Protein 7ALK (pdb70)

Nearest PDB structures (foldseek):
  7alk-assembly1_A  TM=1.004E+00  e=1.516E-48  Drosophila melanogaster
  4xl1-assembly3_B  TM=8.397E-01  e=1.785E-26  Rattus norvegicus
  4xlw-assembly3_F  TM=8.532E-01  e=1.065E-25  Rattus norvegicus
  5mwf-assembly1_A  TM=8.305E-01  e=1.980E-24  Homo sapiens
  7alt-assembly1_A  TM=8.387E-01  e=1.467E-23  Drosophila melanogaster

Radius of gyration: 28.9 Å; Cα contacts (8 Å, |Δi|>4): 548; chains: 1; bounding box: 63×92×31 Å

Organism: Drosophila melanogaster (NCBI:txid7227)

Sequence (231 aa):
SGSFELRLKYFSNDHGRDNEGRCCSGESDGATGKCLGSCKTRFRVCLKHYQATIDTTSQCTYGDVITPILGENSVNLTQNKGFTNPIQFPFSFSWPGTFSLIVEAWHDTNNSGNARTNKLLIQRLLVQQVLEVSSEWKTNKSESQYTSLEYDFRVTCDLNYYGSGCAKFCRPRDDSFGHSTCSETGEIICLTGWQGDYCHIPKCAKGCEHGHCDKPNQCVCQLGWKGALCN

GO terms:
  GO:0005112 Notch binding (F, IDA)
  GO:0045179 apical cortex (C, IDA)
  GO:0005768 endosome (C, IDA)
  GO:0005769 early endosome (C, IDA)
  GO:0005886 plasma membrane (C, IDA)
  GO:0009986 cell surface (C, IDA)
  GO:0016020 membrane (C, IDA)
  GO:0030139 endocytic vesicle (C, IDA)
  GO:0031410 cytoplasmic vesicle (C, IDA)
  GO:0043208 glycosphingolipid binding (F, IDA)
  GO:0007219 Notch signaling pathway (P, IDA)
  GO:0048018 receptor ligand activity (F, IDA)
  GO:0001708 cell fate specification (P, TAS)
  GO:0046667 compound eye retinal cell programmed cell death (P, TAS)
  GO:0090175 regulation of establishment of planar polarity (P, IGI)
  GO:0007219 Notch signaling pathway (P, IGI)
  GO:0008356 asymmetric cell division (P, TAS)
  GO:0036011 imaginal disc-derived leg segmentation (P, IMP)
  GO:0042051 compound eye photoreceptor development (P, IMP)
  GO:0045466 R7 cell differentiation (P, IMP)

B-factor: mean 35.61, std 19.44, range [11.27, 109.65]

Solvent-accessible surface area: 13869 Å² total; per-residue (Å²): 27,0,12,0,21,0,71,0,48,88,0,33,2,99,82,3,48,9,78,136,19,155,5,4,59,30,116,48,62,90,73,122,32,109,32,109,55,36,0,65,0,68,3,88,0,6,0,6,56,96,71,76,85,126,89,61,139,48,115,40,58,26,17,84,46,89,0,42,21,48,19,89,28,37,12,111,14,119,192,105,126,82,21,100,37,34,10,100,4,92,14,107,92,65,15,61,18,37,0,12,1,15,2,14,1,63,4,14,34,95,92,129,74,86,113,202,76,78,136,50,39,4,8,102,10,82,18,55,59,100,5,100,41,42,86,116,64,66,76,77,111,29,118,62,148,96,8,24,2,51,6,5,5,50,0,27,38,58,157,31,67,68,24,100,15,0,60,93,92,5,134,62,103,103,63,98,151,1,20,9,61,23,39,161,90,2,93,77,98,40,71,130,10,27,102,39,123,144,4,89,88,23,98,34,42,192,59,18,119,103,11,92,41,103,96,29,102,71,22,73,47,88,172,78,92,177,58,91,61,0,104

Secondary structure (DSSP, 8-state):
--EEEEEEEEEE-TT-B-TTSSBSS--B-SSS--BSS--EEEEEEEEE---SS--SSS--SSEEEE----EESSEE----TT--SSEEEE-SS---SEEEEEEEEEEE---TT-SS--EEEEEEEEEEEE----SSPEEEEEE-SS-EEEEEEEEEPPTTEETTTT-EE---EEETTEEEEE-SSS-EEEPTTEESSS--EE---S--SS-B-SSSS--B--TT--TTTT-

Structure (mmCIF, N/CA/C/O backbone):
data_7ALK
#
_entry.id   7ALK
#
_cell.length_a   30.990
_cell.length_b   86.736
_cell.length_c   47.558
_cell.angle_alpha   90.000
_cell.angle_beta   94.271
_cell.angle_gamma   90.000
#
_symmetry.space_group_name_H-M   'P 1 21 1'
#
loop_
_entity.id
_entity.type
_entity.pdbx_description
1 polymer 'Neurogenic locus protein delta'
2 branched alpha-D-mannopyranose-(1-3)-[alpha-D-mannopyranose-(1-6)]beta-D-mannopyranose-(1-4)-2-acetamido-2-deoxy-beta-D-glucopyranose-(1-4)-[alpha-L-fucopyranose-(1-6)]2-acetamido-2-deoxy-beta-D-glucopyranose
3 non-polymer 2-acetamido-2-deoxy-beta-D-glucopyranose
4 water water
#
loop_
_atom_site.group_PDB
_atom_site.id
_atom_site.type_symbol
_atom_site.label_atom_id
_atom_site.label_alt_id
_atom_site.label_comp_id
_atom_site.label_asym_id
_atom_site.label_entity_id
_atom_site.label_seq_id
_atom_site.pdbx_PDB_ins_code
_atom_site.Cartn_x
_atom_site.Cartn_y
_atom_site.Cartn_z
_atom_site.occupancy
_atom_site.B_iso_or_equiv
_atom_site.auth_seq_id
_atom_site.auth_comp_id
_atom_site.auth_asym_id
_atom_site.auth_atom_id
_atom_site.pdbx_PDB_model_num
ATOM 1 N N . SER A 1 1 ? 72.35229 3.19894 21.04689 1.000 21.63339 23 SER A N 1
ATOM 2 C CA . SER A 1 1 ? 71.25475 2.52284 20.36558 1.000 18.69035 23 SER A CA 1
ATOM 3 C C . SER A 1 1 ? 70.37593 3.50298 19.59610 1.000 18.48700 23 SER A C 1
ATOM 4 O O . SER A 1 1 ? 69.30901 3.88876 20.06537 1.000 19.04150 23 SER A O 1
ATOM 7 N N . GLY A 1 2 ? 70.83085 3.90908 18.41473 1.000 19.72849 24 GLY A N 1
ATOM 8 C CA . GLY A 1 2 ? 70.02109 4.73698 17.54234 1.000 20.44182 24 GLY A CA 1
ATOM 9 C C . GLY A 1 2 ? 69.82617 6.17057 17.99535 1.000 21.05035 24 GLY A C 1
ATOM 10 O O . GLY A 1 2 ? 70.10685 6.51783 19.14692 1.000 22.36618 24 GLY A O 1
ATOM 11 N N . SER A 1 3 ? 69.33961 7.01374 17.08544 1.000 20.00963 25 SER A N 1
ATOM 12 C CA . SER A 1 3 ? 69.07222 8.41703 17.37347 1.000 17.34531 25 SER A CA 1
ATOM 13 C C . SER A 1 3 ? 68.19000 8.98687 16.27190 1.000 18.20221 25 SER A C 1
ATOM 14 O O . SER A 1 3 ? 68.30734 8.60468 15.10468 1.000 21.62779 25 SER A O 1
ATOM 17 N N . PHE A 1 4 ? 67.30329 9.89983 16.66023 1.000 15.78810 26 PHE A N 1
ATOM 18 C CA . PHE A 1 4 ? 66.42121 10.59410 15.72980 1.000 15.01996 26 PHE A CA 1
ATOM 19 C C . PHE A 1 4 ? 67.04116 11.94733 15.40681 1.000 17.39844 26 PHE A C 1
ATOM 20 O O . PHE A 1 4 ? 67.20664 12.78483 16.30000 1.000 15.89975 26 PHE A O 1
ATOM 28 N N . GLU A 1 5 ? 67.38132 12.15814 14.13822 1.000 18.71435 27 GLU A N 1
ATOM 29 C CA . GLU A 1 5 ? 68.01496 13.38876 13.68363 1.000 18.07509 27 GLU A CA 1
ATOM 30 C C . GLU A 1 5 ? 67.02020 14.21892 12.88553 1.000 22.75718 27 GLU A C 1
ATOM 31 O O . GLU A 1 5 ? 66.41281 13.72046 11.93199 1.000 28.00605 27 GLU A O 1
ATOM 37 N N . LEU A 1 6 ? 66.86047 15.48156 13.27502 1.000 19.61193 28 LEU A N 1
ATOM 38 C CA . LEU A 1 6 ? 66.05890 16.44593 12.53258 1.000 21.20803 28 LEU A CA 1
ATOM 39 C C . LEU A 1 6 ? 66.97540 17.57166 12.07754 1.000 26.18221 28 LEU A C 1
ATOM 40 O O . LEU A 1 6 ? 67.52357 18.30408 12.90896 1.000 28.83864 28 LEU A O 1
ATOM 45 N N . ARG A 1 7 ? 67.14406 17.70629 10.76399 1.000 24.14244 29 ARG A N 1
ATOM 46 C CA . ARG A 1 7 ? 68.04485 18.69532 10.18028 1.000 25.97408 29 ARG A CA 1
ATOM 47 C C . ARG A 1 7 ? 67.21683 19.78914 9.51805 1.000 24.80293 29 ARG A C 1
ATOM 48 O O . ARG A 1 7 ? 66.59949 19.56199 8.47242 1.000 28.61537 29 ARG A O 1
ATOM 56 N N . LEU A 1 8 ? 67.20688 20.97075 10.12619 1.000 22.39701 30 LEU A N 1
ATOM 57 C CA . LEU A 1 8 ? 66.54840 22.11689 9.51965 1.000 22.23781 30 LEU A CA 1
ATOM 58 C C . LEU A 1 8 ? 67.39056 22.65046 8.36866 1.000 25.02156 30 LEU A C 1
ATOM 59 O O . LEU A 1 8 ? 68.61835 22.73166 8.46288 1.000 31.11602 30 LEU A O 1
ATOM 64 N N . LYS A 1 9 ? 66.72652 23.01425 7.27237 1.000 26.35014 31 LYS A N 1
ATOM 65 C CA . LYS A 1 9 ? 67.41583 23.50018 6.08400 1.000 27.99086 31 LYS A CA 1
ATOM 66 C C . LYS A 1 9 ? 67.13516 24.97264 5.81187 1.000 27.87849 31 LYS A C 1
ATOM 67 O O . LYS A 1 9 ? 68.05906 25.79037 5.84383 1.000 30.84920 31 LYS A O 1
ATOM 73 N N . TYR A 1 10 ? 65.88300 25.34128 5.54709 1.000 29.30642 32 TYR A N 1
ATOM 74 C CA . TYR A 1 10 ? 65.55877 26.71467 5.18404 1.000 28.47430 32 TYR A CA 1
ATOM 75 C C . TYR A 1 10 ? 64.24206 27.13161 5.81707 1.000 26.12726 32 TYR A C 1
ATOM 76 O O . TYR A 1 10 ? 63.24359 26.41370 5.71340 1.000 35.29817 32 TYR A O 1
ATOM 85 N N . PHE A 1 11 ? 64.24856 28.28805 6.47159 1.000 23.48013 33 PHE A N 1
ATOM 86 C CA . PHE A 1 11 ? 63.03693 28.94580 6.93915 1.000 28.93867 33 PHE A CA 1
ATOM 87 C C . PHE A 1 11 ? 62.84559 30.22002 6.13069 1.000 29.81502 33 PHE A C 1
ATOM 88 O O . PHE A 1 11 ? 63.76815 31.03407 6.02720 1.000 29.50529 33 PHE A O 1
ATOM 96 N N . SER A 1 12 ? 61.65927 30.38565 5.55304 1.000 29.12282 34 SER A N 1
ATOM 97 C CA . SER A 1 12 ? 61.38098 31.47315 4.62266 1.000 31.51545 34 SER A CA 1
ATOM 98 C C . SER A 1 12 ? 60.37509 32.43321 5.24342 1.000 31.91956 34 SER A C 1
ATOM 99 O O . SER A 1 12 ? 59.27757 32.02056 5.63227 1.000 32.57052 34 SER A O 1
ATOM 102 N N . ASN A 1 13 ? 60.75019 33.71028 5.32636 1.000 32.30683 35 ASN A N 1
ATOM 103 C CA . ASN A 1 13 ? 59.86154 34.75125 5.82966 1.000 31.68851 35 ASN A CA 1
ATOM 104 C C . ASN A 1 13 ? 60.40194 36.12470 5.45118 1.000 31.67370 35 ASN A C 1
ATOM 105 O O . ASN A 1 13 ? 60.86321 36.87836 6.31378 1.000 28.83404 35 ASN A O 1
ATOM 110 N N . ASP A 1 14 ? 60.34797 36.45607 4.15832 1.000 32.91763 36 ASP A N 1
ATOM 111 C CA . ASP A 1 14 ? 60.92415 37.70576 3.67487 1.000 32.69404 36 ASP A CA 1
ATOM 112 C C . ASP A 1 14 ? 60.17180 38.93106 4.17553 1.000 35.60621 36 ASP A C 1
ATOM 113 O O . ASP A 1 14 ? 60.73628 40.03063 4.17855 1.000 32.32960 36 ASP A O 1
ATOM 118 N N . HIS A 1 15 ? 58.92004 38.76953 4.59863 1.000 34.24027 37 HIS A N 1
ATOM 119 C CA . HIS A 1 15 ? 58.10488 39.89090 5.04114 1.000 33.16998 37 HIS A CA 1
ATOM 120 C C . HIS A 1 15 ? 58.28457 40.21500 6.51817 1.000 32.24927 37 HIS A C 1
ATOM 121 O O . HIS A 1 15 ? 57.85463 41.28784 6.95586 1.000 38.56466 37 HIS A O 1
ATOM 128 N N . GLY A 1 16 ? 58.90631 39.32503 7.28964 1.000 33.35378 38 GLY A N 1
ATOM 129 C CA . GLY A 1 16 ? 59.07779 39.53764 8.71403 1.000 32.24719 38 GLY A CA 1
ATOM 130 C C . GLY A 1 16 ? 57.75913 39.64005 9.45005 1.000 29.05832 38 GLY A C 1
ATOM 131 O O . GLY A 1 16 ? 57.55671 40.56217 10.24495 1.000 29.21176 38 GLY A O 1
ATOM 132 N N . ARG A 1 17 ? 56.85556 38.69819 9.19918 1.000 38.41868 39 ARG A N 1
ATOM 133 C CA . ARG A 1 17 ? 55.49768 38.75792 9.71734 1.000 38.71176 39 ARG A CA 1
ATOM 134 C C . ARG A 1 17 ? 55.26193 37.65516 10.74767 1.000 35.37859 39 ARG A C 1
ATOM 135 O O . ARG A 1 17 ? 56.15715 36.87662 11.08746 1.000 26.54287 39 ARG A O 1
ATOM 143 N N . ASP A 1 18 ? 54.02746 37.59674 11.23900 1.000 43.93541 40 ASP A N 1
ATOM 144 C CA . ASP A 1 18 ? 53.65063 36.81034 12.40388 1.000 42.03843 40 ASP A CA 1
ATOM 145 C C . ASP A 1 18 ? 52.63255 35.74649 12.00796 1.000 40.05753 40 ASP A C 1
ATOM 146 O O . ASP A 1 18 ? 52.06776 35.76662 10.91135 1.000 45.74812 40 ASP A O 1
ATOM 151 N N . ASN A 1 19 ? 52.40995 34.80233 12.92775 1.000 35.02835 41 ASN A N 1
ATOM 152 C CA . ASN A 1 19 ? 51.37160 33.79462 12.73500 1.000 41.46479 41 ASN A CA 1
ATOM 153 C C . ASN A 1 19 ? 49.99661 34.43088 12.58695 1.000 46.18455 41 ASN A C 1
ATOM 154 O O . ASN A 1 19 ? 49.14071 33.90366 11.86695 1.000 49.76567 41 ASN A O 1
ATOM 159 N N . GLU A 1 20 ? 49.76776 35.55748 13.25597 1.000 49.38337 42 GLU A N 1
ATOM 160 C CA . GLU A 1 20 ? 48.50026 36.26959 13.19047 1.000 46.96303 42 GLU A CA 1
ATOM 161 C C . GLU A 1 20 ? 48.46152 37.31506 12.08299 1.000 45.99924 42 GLU A C 1
ATOM 162 O O . GLU A 1 20 ? 47.44254 37.99571 11.93055 1.000 55.66860 42 GLU A O 1
ATOM 168 N N . GLY A 1 21 ? 49.54040 37.46281 11.30958 1.000 44.60897 43 GLY A N 1
ATOM 169 C CA . GLY A 1 21 ? 49.59404 38.37093 10.18333 1.000 45.62860 43 GLY A CA 1
ATOM 170 C C . GLY A 1 21 ? 50.41887 39.61855 10.43293 1.000 43.87156 43 GLY A C 1
ATOM 171 O O . GLY A 1 21 ? 50.99721 40.16590 9.48588 1.000 46.14582 43 GLY A O 1
ATOM 172 N N . ARG A 1 22 ? 50.48542 40.07771 11.68095 1.000 46.38820 44 ARG A N 1
ATOM 173 C CA . ARG A 1 22 ? 51.22787 41.28500 12.01135 1.000 43.73395 44 ARG A CA 1
ATOM 174 C C . ARG A 1 22 ? 52.72726 41.03055 11.82589 1.000 42.10490 44 ARG A C 1
ATOM 175 O O . ARG A 1 22 ? 53.15593 39.95590 11.40156 1.000 46.18955 44 ARG A O 1
ATOM 183 N N . CYS A 1 23 ? 53.53933 42.03592 12.12919 1.000 41.59622 45 CYS A N 1
ATOM 184 C CA . CYS A 1 23 ? 54.98223 41.93248 11.98830 1.000 39.37400 45 CYS A CA 1
ATOM 185 C C . CYS A 1 23 ? 55.64337 41.73527 13.34581 1.000 39.63217 45 CYS A C 1
ATOM 186 O O . CYS A 1 23 ? 55.13966 42.18755 14.37717 1.000 40.88225 45 CYS A O 1
ATOM 189 N N . CYS A 1 24 ? 56.78856 41.04958 13.32869 1.000 37.28716 46 CYS A N 1
ATOM 190 C CA . CYS A 1 24 ? 57.48942 40.73417 14.56882 1.000 32.93685 46 CYS A CA 1
ATOM 191 C C . CYS A 1 24 ? 58.00028 41.99427 15.25614 1.000 34.74816 46 CYS A C 1
ATOM 192 O O . CYS A 1 24 ? 57.95096 42.10054 16.48750 1.000 33.67786 46 CYS A O 1
ATOM 195 N N . SER A 1 25 ? 58.49546 42.95885 14.47989 1.000 31.30938 47 SER A N 1
ATOM 196 C CA . SER A 1 25 ? 58.99450 44.19557 15.06741 1.000 38.05915 47 SER A CA 1
ATOM 197 C C . SER A 1 25 ? 57.86119 45.12319 15.48437 1.000 39.92466 47 SER A C 1
ATOM 198 O O . SER A 1 25 ? 58.04424 45.95391 16.38125 1.000 39.36962 47 SER A O 1
ATOM 201 N N . GLY A 1 26 ? 56.69816 45.00221 14.85092 1.000 42.31522 48 GLY A N 1
ATOM 202 C CA . GLY A 1 26 ? 55.51940 45.73320 15.26428 1.000 47.09788 48 GLY A CA 1
ATOM 203 C C . GLY A 1 26 ? 55.37110 47.12850 14.70204 1.000 52.31432 48 GLY A C 1
ATOM 204 O O . GLY A 1 26 ? 54.52687 47.88590 15.19582 1.000 47.05535 48 GLY A O 1
ATOM 205 N N . GLU A 1 27 ? 56.15234 47.49766 13.68847 1.000 48.85231 49 GLU A N 1
ATOM 206 C CA . GLU A 1 27 ? 56.05665 48.82507 13.09112 1.000 44.84782 49 GLU A CA 1
ATOM 207 C C . GLU A 1 27 ? 56.29460 48.72107 11.59400 1.000 46.84852 49 GLU A C 1
ATOM 208 O O . GLU A 1 27 ? 57.35537 48.25963 11.16225 1.000 51.48190 49 GLU A O 1
ATOM 214 N N . SER A 1 28 ? 55.30937 49.15269 10.80910 1.000 47.22642 50 SER A N 1
ATOM 215 C CA . SER A 1 28 ? 55.40889 49.24306 9.36467 1.000 52.88919 50 SER A CA 1
ATOM 216 C C . SER A 1 28 ? 55.46326 50.71850 8.95944 1.000 59.95166 50 SER A C 1
ATOM 217 O O . SER A 1 28 ? 55.80023 51.58843 9.77626 1.000 59.44901 50 SER A O 1
ATOM 219 N N . ASP A 1 29 ? 55.13484 51.00004 7.70193 1.000 62.22634 51 ASP A N 1
ATOM 220 C CA . ASP A 1 29 ? 55.04672 52.36519 7.20972 1.000 65.62985 51 ASP A CA 1
ATOM 221 C C . ASP A 1 29 ? 53.67324 52.58448 6.58962 1.000 68.97614 51 ASP A C 1
ATOM 222 O O . ASP A 1 29 ? 53.00869 51.64082 6.15260 1.000 62.16255 51 ASP A O 1
ATOM 227 N N . GLY A 1 30 ? 53.25159 53.84866 6.57047 1.000 65.01554 52 GLY A N 1
ATOM 228 C CA . GLY A 1 30 ? 51.92825 54.22011 6.10414 1.000 66.73338 52 GLY A CA 1
ATOM 229 C C . GLY A 1 30 ? 51.60380 53.73806 4.70584 1.000 74.67041 52 GLY A C 1
ATOM 230 O O . GLY A 1 30 ? 50.62181 53.01745 4.50252 1.000 76.88754 52 GLY A O 1
ATOM 231 N N . ALA A 1 31 ? 52.41992 54.12990 3.73188 1.000 70.52320 53 ALA A N 1
ATOM 232 C CA . ALA A 1 31 ? 52.24229 53.65188 2.37149 1.000 69.23939 53 ALA A CA 1
ATOM 233 C C . ALA A 1 31 ? 52.71778 52.20407 2.26374 1.000 74.02694 53 ALA A C 1
ATOM 234 O O . ALA A 1 31 ? 53.16614 51.59124 3.23768 1.000 73.26670 53 ALA A O 1
ATOM 236 N N . THR A 1 32 ? 52.61514 51.65463 1.05156 1.000 75.28453 54 THR A N 1
ATOM 237 C CA . THR A 1 32 ? 53.08125 50.30513 0.74622 1.000 66.52008 54 THR A CA 1
ATOM 238 C C . THR A 1 32 ? 52.46766 49.27244 1.68460 1.000 62.64654 54 THR A C 1
ATOM 239 O O . THR A 1 32 ? 51.29173 48.91859 1.54968 1.000 62.60647 54 THR A O 1
ATOM 243 N N . GLY A 1 33 ? 53.25870 48.78987 2.63917 1.000 59.54705 55 GLY A N 1
ATOM 244 C CA . GLY A 1 33 ? 52.80035 47.78725 3.57882 1.000 57.63648 55 GLY A CA 1
ATOM 245 C C . GLY A 1 33 ? 53.94036 47.00993 4.20289 1.000 57.99359 55 GLY A C 1
ATOM 246 O O . GLY A 1 33 ? 53.74684 46.29890 5.19393 1.000 54.11178 55 GLY A O 1
ATOM 247 N N . LYS A 1 34 ? 55.13507 47.13931 3.62821 1.000 55.16166 56 LYS A N 1
ATOM 248 C CA . LYS A 1 34 ? 56.30392 46.44901 4.15177 1.000 48.99477 56 LYS A CA 1
ATOM 249 C C . LYS A 1 34 ? 56.63010 46.94672 5.55760 1.000 46.93513 56 LYS A C 1
ATOM 250 O O . LYS A 1 34 ? 56.22471 48.03574 5.97253 1.000 50.51263 56 LYS A O 1
ATOM 256 N N . CYS A 1 35 ? 57.37636 46.13255 6.29419 1.000 42.32922 57 CYS A N 1
ATOM 257 C CA . CYS A 1 35 ? 57.64179 46.38173 7.70247 1.000 43.12589 57 CYS A CA 1
ATOM 258 C C . CYS A 1 35 ? 59.10286 46.76209 7.91824 1.000 45.90870 57 CYS A C 1
ATOM 259 O O . CYS A 1 35 ? 59.90935 46.81081 6.98504 1.000 46.35043 57 CYS A O 1
ATOM 262 N N . LEU A 1 36 ? 59.43577 47.03410 9.17915 1.000 46.04925 58 LEU A N 1
ATOM 263 C CA . LEU A 1 36 ? 60.74895 47.54392 9.55564 1.000 51.34239 58 LEU A CA 1
ATOM 264 C C . LEU A 1 36 ? 61.18429 46.87398 10.84819 1.000 51.69365 58 LEU A C 1
ATOM 265 O O . LEU A 1 36 ? 60.51850 47.02682 11.87601 1.000 51.81303 58 LEU A O 1
ATOM 270 N N . GLY A 1 37 ? 62.29623 46.14257 10.80252 1.000 49.67553 59 GLY A N 1
ATOM 271 C CA . GLY A 1 37 ? 62.85190 45.56176 12.01040 1.000 51.73458 59 GLY A CA 1
ATOM 272 C C . GLY A 1 37 ? 63.24231 44.10158 11.90265 1.000 47.41323 59 GLY A C 1
ATOM 273 O O . GLY A 1 37 ? 64.01736 43.60384 12.72610 1.000 50.21984 59 GLY A O 1
ATOM 274 N N . SER A 1 38 ? 62.69961 43.40531 10.90074 1.000 34.44119 60 SER A N 1
ATOM 275 C CA . SER A 1 38 ? 62.97696 41.99239 10.64907 1.000 32.38445 60 SER A CA 1
ATOM 276 C C . SER A 1 38 ? 62.53108 41.10187 11.80593 1.000 39.39649 60 SER A C 1
ATOM 277 O O . SER A 1 38 ? 62.07608 41.59186 12.84488 1.000 37.35839 60 SER A O 1
ATOM 280 N N . CYS A 1 39 ? 62.66011 39.78747 11.63241 1.000 36.71066 61 CYS A N 1
ATOM 281 C CA . CYS A 1 39 ? 62.14533 38.80137 12.57876 1.000 29.62175 61 CYS A CA 1
ATOM 282 C C . CYS A 1 39 ? 63.29755 37.93810 13.07692 1.000 29.20691 61 CYS A C 1
ATOM 283 O O . CYS A 1 39 ? 63.78368 37.06555 12.34948 1.000 33.30660 61 CYS A O 1
ATOM 286 N N . LYS A 1 40 ? 63.72341 38.17144 14.31728 1.000 26.01058 62 LYS A N 1
ATOM 287 C CA . LYS A 1 40 ? 64.82224 37.41762 14.91476 1.000 24.21335 62 LYS A CA 1
ATOM 288 C C . LYS A 1 40 ? 64.30702 36.03909 15.31325 1.000 22.38517 62 LYS A C 1
ATOM 289 O O . LYS A 1 40 ? 63.59899 35.89788 16.31540 1.000 21.16646 62 LYS A O 1
ATOM 295 N N . THR A 1 41 ? 64.67282 35.01982 14.53918 1.000 18.47191 63 THR A N 1
ATOM 296 C CA . THR A 1 41 ? 64.00981 33.72153 14.57995 1.000 20.48581 63 THR A CA 1
ATOM 297 C C . THR A 1 41 ? 64.80551 32.71773 15.40801 1.000 19.86343 63 THR A C 1
ATOM 298 O O . THR A 1 41 ? 65.98526 32.47330 15.13313 1.000 17.96744 63 THR A O 1
ATOM 302 N N . ARG A 1 42 ? 64.15117 32.13414 16.40946 1.000 19.96237 64 ARG A N 1
ATOM 303 C CA . ARG A 1 42 ? 64.61979 30.94567 17.10701 1.000 17.69776 64 ARG A CA 1
ATOM 304 C C . ARG A 1 42 ? 63.73566 29.76641 16.71688 1.000 20.65742 64 ARG A C 1
ATOM 305 O O . ARG A 1 42 ? 62.79034 29.89874 15.93385 1.000 19.77118 64 ARG A O 1
ATOM 313 N N . PHE A 1 43 ? 64.04257 28.60078 17.28001 1.000 15.26116 65 PHE A N 1
ATOM 314 C CA . PHE A 1 43 ? 63.23720 27.41202 17.05131 1.000 13.52547 65 PHE A CA 1
ATOM 315 C C . PHE A 1 43 ? 63.11460 26.61696 18.34083 1.000 15.75630 65 PHE A C 1
ATOM 316 O O . PHE A 1 43 ? 63.99427 26.65840 19.20453 1.000 15.56238 65 PHE A O 1
ATOM 324 N N . ARG A 1 44 ? 62.00192 25.89797 18.46151 1.000 18.10150 66 ARG A N 1
ATOM 325 C CA . ARG A 1 44 ? 61.80452 24.91344 19.51499 1.000 16.86419 66 ARG A CA 1
ATOM 326 C C . ARG A 1 44 ? 61.37837 23.60858 18.86419 1.000 16.12449 66 ARG A C 1
ATOM 327 O O . ARG A 1 44 ? 60.45965 23.59497 18.03884 1.000 16.30767 66 ARG A O 1
ATOM 335 N N . VAL A 1 45 ? 62.05283 22.52098 19.22292 1.000 18.61658 67 VAL A N 1
ATOM 336 C CA . VAL A 1 45 ? 61.78835 21.20308 18.65869 1.000 16.79313 67 VAL A CA 1
ATOM 337 C C . VAL A 1 45 ? 61.45714 20.25698 19.80217 1.000 16.37255 67 VAL A C 1
ATOM 338 O O . VAL A 1 45 ? 62.27349 20.06436 20.71244 1.000 17.01902 67 VAL A O 1
ATOM 342 N N . CYS A 1 46 ? 60.26499 19.66751 19.75449 1.000 20.58577 68 CYS A N 1
ATOM 343 C CA . CYS A 1 46 ? 59.81703 18.70552 20.75311 1.000 20.07779 68 CYS A CA 1
ATOM 344 C C . CYS A 1 46 ? 59.51073 17.38713 20.05983 1.000 17.92459 68 CYS A C 1
ATOM 345 O O . CYS A 1 46 ? 58.66189 17.33549 19.16355 1.000 18.36276 68 CYS A O 1
ATOM 348 N N . LEU A 1 47 ? 60.20341 16.33024 20.47027 1.000 17.06365 69 LEU A N 1
ATOM 349 C CA . LEU A 1 47 ? 59.97983 14.98666 19.95648 1.000 18.22489 69 LEU A CA 1
ATOM 350 C C . LEU A 1 47 ? 59.40467 14.12436 21.06984 1.000 20.60354 69 LEU A C 1
ATOM 351 O O . LEU A 1 47 ? 59.95620 14.08153 22.17458 1.000 17.82974 69 LEU A O 1
ATOM 356 N N . LYS A 1 48 ? 58.29821 13.44415 20.77837 1.000 24.82548 70 LYS A N 1
ATOM 357 C CA . LYS A 1 48 ? 57.58469 12.65585 21.77069 1.000 21.50230 70 LYS A CA 1
ATOM 358 C C . LYS A 1 48 ? 57.12992 11.35090 21.13228 1.000 22.70079 70 LYS A C 1
ATOM 359 O O . LYS A 1 48 ? 57.31485 11.12120 19.93349 1.000 22.05866 70 LYS A O 1
ATOM 365 N N . HIS A 1 49 ? 56.53094 10.48855 21.94694 1.000 23.75230 71 HIS A N 1
ATOM 366 C CA . HIS A 1 49 ? 56.01332 9.22176 21.45921 1.000 24.46779 71 HIS A CA 1
ATOM 367 C C . HIS A 1 49 ? 54.66702 9.41763 20.76844 1.000 24.04783 71 HIS A C 1
ATOM 368 O O . HIS A 1 49 ? 53.94085 10.38305 21.01963 1.000 23.47187 71 HIS A O 1
ATOM 375 N N . TYR A 1 50 ? 54.34763 8.48394 19.87608 1.000 24.26007 72 TYR A N 1
ATOM 376 C CA . TYR A 1 50 ? 53.04561 8.44901 19.21788 1.000 32.28207 72 TYR A CA 1
ATOM 377 C C . TYR A 1 50 ? 51.99752 8.00296 20.23042 1.000 35.45192 72 TYR A C 1
ATOM 378 O O . TYR A 1 50 ? 52.00338 6.84934 20.67078 1.000 37.19814 72 TYR A O 1
ATOM 387 N N . GLN A 1 51 ? 51.09875 8.91236 20.61008 1.000 34.34956 73 GLN A N 1
ATOM 388 C CA . GLN A 1 51 ? 50.11085 8.63390 21.64673 1.000 38.40015 73 GLN A CA 1
ATOM 389 C C . GLN A 1 51 ? 48.67755 8.66936 21.12636 1.000 46.12274 73 GLN A C 1
ATOM 390 O O . GLN A 1 51 ? 47.73611 8.59560 21.92665 1.000 47.08130 73 GLN A O 1
ATOM 396 N N . ALA A 1 52 ? 48.49111 8.79317 19.81168 1.000 41.88467 74 ALA A N 1
ATOM 397 C CA . ALA A 1 52 ? 47.22379 8.52795 19.12973 1.000 48.49186 74 ALA A CA 1
ATOM 398 C C . ALA A 1 52 ? 46.09832 9.47455 19.54037 1.000 49.54280 74 ALA A C 1
ATOM 399 O O . ALA A 1 52 ? 44.91979 9.14360 19.37208 1.000 46.72853 74 ALA A O 1
ATOM 401 N N . THR A 1 53 ? 46.41999 10.65654 20.07112 1.000 52.36877 75 THR A N 1
ATOM 402 C CA . THR A 1 53 ? 45.39893 11.64897 20.38912 1.000 53.66204 75 THR A CA 1
ATOM 403 C C . THR A 1 53 ? 45.75756 13.04514 19.89107 1.000 53.56397 75 THR A C 1
ATOM 404 O O . THR A 1 53 ? 45.04657 14.00187 20.21923 1.000 55.84791 75 THR A O 1
ATOM 408 N N . ILE A 1 54 ? 46.84402 13.18061 19.12386 1.000 54.84349 76 ILE A N 1
ATOM 409 C CA . ILE A 1 54 ? 47.26685 14.40272 18.43394 1.000 58.65011 76 ILE A CA 1
ATOM 410 C C . ILE A 1 54 ? 47.19440 15.63086 19.34440 1.000 6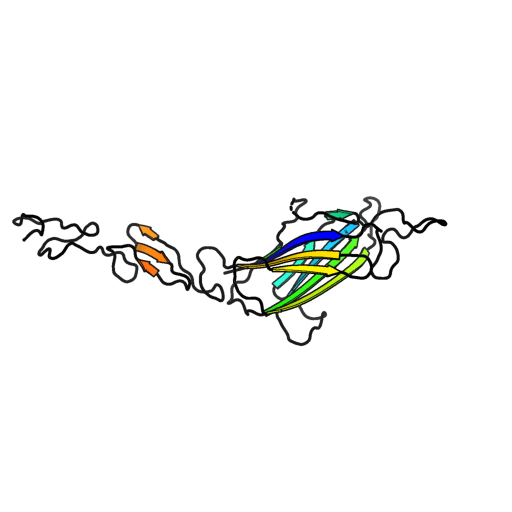0.55802 76 ILE A C 1
ATOM 411 O O . ILE A 1 54 ? 47.00127 16.76092 18.88056 1.000 57.80964 76 ILE A O 1
ATOM 416 N N . ASP A 1 55 ? 47.40327 15.42765 20.64234 1.000 60.65605 77 ASP A N 1
ATOM 417 C CA . ASP A 1 55 ? 47.35875 16.51745 21.60682 1.000 61.92525 77 ASP A CA 1
ATOM 418 C C . ASP A 1 55 ? 48.74990 17.09952 21.83396 1.000 59.69739 77 ASP A C 1
ATOM 419 O O . ASP A 1 55 ? 49.76543 16.41334 21.68973 1.000 67.12886 77 ASP A O 1
ATOM 424 N N . THR A 1 56 ? 48.78352 18.38190 22.19779 1.000 57.16041 78 THR A N 1
ATOM 425 C CA . THR A 1 56 ? 50.02599 19.13131 22.33149 1.000 63.51943 78 THR A CA 1
ATOM 426 C C . THR A 1 56 ? 50.37967 19.45225 23.77932 1.000 64.68824 78 THR A C 1
ATOM 427 O O . THR A 1 56 ? 51.40695 20.09354 24.02601 1.000 58.73051 78 THR A O 1
ATOM 431 N N . THR A 1 57 ? 49.56641 19.02413 24.74307 1.000 65.84263 79 THR A N 1
ATOM 432 C CA . THR A 1 57 ? 49.85049 19.27302 26.14986 1.000 65.87434 79 THR A CA 1
ATOM 433 C C . THR A 1 57 ? 50.63430 18.14107 26.80419 1.000 61.35432 79 THR A C 1
ATOM 434 O O . THR A 1 57 ? 51.08658 18.29751 27.94374 1.000 59.07105 79 THR A O 1
ATOM 438 N N . SER A 1 58 ? 50.81911 17.01904 26.11187 1.000 61.31516 80 SER A N 1
ATOM 439 C CA . SER A 1 58 ? 51.53917 15.88865 26.67673 1.000 53.47136 80 SER A CA 1
ATOM 440 C C . SER A 1 58 ? 53.03850 16.18527 26.72751 1.000 47.05015 80 SER A C 1
ATOM 441 O O . SER A 1 58 ? 53.51227 17.24240 26.30119 1.000 41.95303 80 SER A O 1
ATOM 444 N N . GLN A 1 59 ? 53.79478 15.22658 27.25326 1.000 50.62832 81 GLN A N 1
ATOM 445 C CA . GLN A 1 59 ? 55.21678 15.40629 27.50398 1.000 44.39961 81 GLN A CA 1
ATOM 446 C C . GLN A 1 59 ? 56.04677 15.03934 26.27914 1.000 37.27599 81 GLN A C 1
AT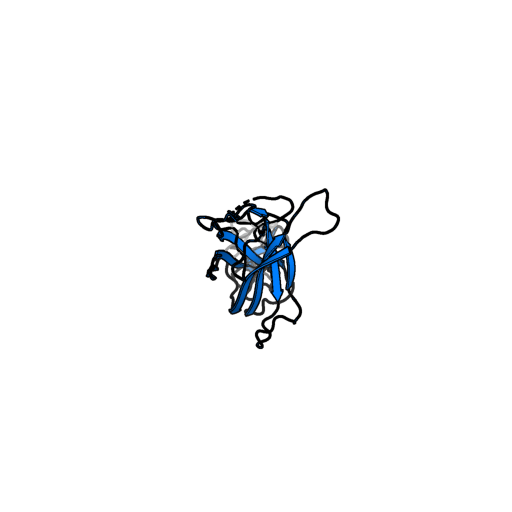OM 447 O O . GLN A 1 59 ? 55.68798 14.15291 25.49907 1.000 32.11400 81 GLN A O 1
ATOM 453 N N . CYS A 1 60 ? 57.16813 15.74035 26.11894 1.000 31.24324 82 CYS A N 1
ATOM 454 C CA . CYS A 1 60 ? 58.14799 15.43615 25.07756 1.000 26.42358 82 CYS A CA 1
ATOM 455 C C . CYS A 1 60 ? 59.05166 14.32649 25.60021 1.000 23.77627 82 CYS A C 1
ATOM 456 O O . CYS A 1 60 ? 60.04603 14.57096 26.28580 1.000 20.36692 82 CYS A O 1
ATOM 459 N N . THR A 1 61 ? 58.69916 13.08294 25.26661 1.000 25.51424 83 THR A N 1
ATOM 460 C CA . THR A 1 61 ? 59.40257 11.93647 25.83329 1.000 26.61423 83 THR A CA 1
ATOM 461 C C . THR A 1 61 ? 60.83045 11.82148 25.31176 1.000 24.67407 83 THR A C 1
ATOM 462 O O . THR A 1 61 ? 61.69913 11.28716 26.01028 1.000 23.78976 83 THR A O 1
ATOM 466 N N . TYR A 1 62 ? 61.09726 12.30702 24.09971 1.000 22.67879 84 TYR A N 1
ATOM 467 C CA . TYR A 1 62 ? 62.44565 12.22440 23.55032 1.000 23.22312 84 TYR A CA 1
ATOM 468 C C . TYR A 1 62 ? 63.28524 13.45823 23.86159 1.000 24.03363 84 TYR A C 1
ATOM 469 O O . TYR A 1 62 ? 64.46324 13.32683 24.21160 1.000 24.36601 84 TYR A O 1
ATOM 478 N N . GLY A 1 63 ? 62.71819 14.65116 23.73737 1.000 21.25547 85 GLY A N 1
ATOM 479 C CA . GLY A 1 63 ? 63.48224 15.85473 24.00053 1.000 18.46419 85 GLY A CA 1
ATOM 480 C C . GLY A 1 63 ? 62.64894 17.09802 23.77309 1.000 20.68299 85 GLY A C 1
ATOM 481 O O . GLY A 1 63 ? 61.63568 17.07902 23.06586 1.000 19.51488 85 GLY A O 1
ATOM 482 N N . ASP A 1 64 ? 63.11003 18.19545 24.39223 1.000 23.52321 86 ASP A N 1
ATOM 483 C CA . ASP A 1 64 ? 62.48740 19.51869 24.29437 1.000 18.99233 86 ASP A CA 1
ATOM 484 C C . ASP A 1 64 ? 63.63117 20.51812 24.09576 1.000 19.29781 86 ASP A C 1
ATOM 485 O O . ASP A 1 64 ? 64.06888 21.19261 25.02988 1.000 19.56445 86 ASP A O 1
ATOM 490 N N . VAL A 1 65 ? 64.11519 20.61016 22.85931 1.000 19.56372 87 VAL A N 1
ATOM 491 C CA . VAL A 1 65 ? 65.30384 21.39128 22.53325 1.000 22.51197 87 VAL A CA 1
ATOM 492 C C . VAL A 1 65 ? 64.90677 22.82070 22.19043 1.000 20.41229 87 VAL A C 1
ATOM 493 O O . VAL A 1 65 ? 63.92271 23.05973 21.48014 1.000 15.88721 87 VAL A O 1
ATOM 497 N N . ILE A 1 66 ? 65.68067 23.77740 22.69913 1.000 23.52341 88 ILE A N 1
ATOM 498 C CA . ILE A 1 66 ? 65.50213 25.19448 22.40820 1.000 21.26265 88 ILE A CA 1
ATOM 499 C C . ILE A 1 66 ? 66.73810 25.68145 21.66506 1.000 16.53165 88 ILE A C 1
ATOM 500 O O . ILE A 1 66 ? 67.86767 25.37760 22.06502 1.000 22.10681 88 ILE A O 1
ATOM 505 N N . THR A 1 67 ? 66.52296 26.43254 20.58685 1.000 16.55242 89 THR A N 1
ATOM 506 C CA . THR A 1 67 ? 67.55696 26.94174 19.69752 1.000 15.51275 89 THR A CA 1
ATOM 507 C C . THR A 1 67 ? 67.81359 28.42215 19.95496 1.000 18.19359 89 THR A C 1
ATOM 508 O O . THR A 1 67 ? 66.86637 29.18819 20.16451 1.000 21.64886 89 THR A O 1
ATOM 512 N N . PRO A 1 68 ? 69.07016 28.86233 19.95992 1.000 19.36762 90 PRO A N 1
ATOM 513 C CA . PRO A 1 68 ? 69.34788 30.30158 20.03125 1.000 19.50385 90 PRO A CA 1
ATOM 514 C C . PRO A 1 68 ? 68.95841 30.99661 18.73423 1.000 17.08569 90 PRO A C 1
ATOM 515 O O . PRO A 1 68 ? 68.62813 30.36612 17.72831 1.000 19.13803 90 PRO A O 1
ATOM 519 N N . ILE A 1 69 ? 69.00047 32.32914 18.77075 1.000 20.19163 91 ILE A N 1
ATOM 520 C CA . ILE A 1 69 ? 68.63719 33.14330 17.61406 1.000 20.83014 91 ILE A CA 1
ATOM 521 C C . ILE A 1 69 ? 69.60136 32.85385 16.47084 1.000 22.09606 91 ILE A C 1
ATOM 522 O O . ILE A 1 69 ? 70.76119 33.28053 16.49888 1.000 22.18036 91 ILE A O 1
ATOM 527 N N . LEU A 1 70 ? 69.12767 32.12878 15.45652 1.000 21.48360 92 LEU A N 1
ATOM 528 C CA . LEU A 1 70 ? 69.97958 31.72838 14.34333 1.000 20.01291 92 LEU A CA 1
ATOM 529 C C . LEU A 1 70 ? 70.05671 32.77267 13.23979 1.000 22.65360 92 LEU A C 1
ATOM 530 O O . LEU A 1 70 ? 71.09865 32.88918 12.58556 1.000 29.37078 92 LEU A O 1
ATOM 535 N N . GLY A 1 71 ? 68.99248 33.52588 13.00834 1.000 20.88207 93 GLY A N 1
ATOM 536 C CA . GLY A 1 71 ? 69.01677 34.50207 11.94242 1.000 20.87346 93 GLY A CA 1
ATOM 537 C C . GLY A 1 71 ? 67.85582 35.46453 12.02152 1.000 25.93114 93 GLY A C 1
ATOM 538 O O . GLY A 1 71 ? 67.18752 35.57637 13.05029 1.000 26.34340 93 GLY A O 1
ATOM 539 N N . GLU A 1 72 ? 67.62920 36.16473 10.91101 1.000 28.09381 94 GLU A N 1
ATOM 540 C CA . GLU A 1 72 ? 66.56286 37.14909 10.79735 1.000 26.95861 94 GLU A CA 1
ATOM 541 C C . GLU A 1 72 ? 65.75095 36.87744 9.54008 1.000 28.44773 94 GLU A C 1
ATOM 542 O O . GLU A 1 72 ? 66.31713 36.63035 8.46988 1.000 31.23660 94 GLU A O 1
ATOM 548 N N . ASN A 1 73 ? 64.42338 36.93220 9.67854 1.000 27.77709 95 ASN A N 1
ATOM 549 C CA . ASN A 1 73 ? 63.50223 36.67409 8.57687 1.000 29.14559 95 ASN A CA 1
ATOM 550 C C . ASN A 1 73 ? 63.79187 35.32467 7.93215 1.000 29.32381 95 ASN A C 1
ATOM 551 O O . ASN A 1 73 ? 63.74845 34.28965 8.60502 1.000 28.58695 95 ASN A O 1
ATOM 556 N N . SER A 1 74 ? 64.09445 35.32186 6.63631 1.000 30.53788 96 SER A N 1
ATOM 557 C CA . SER A 1 74 ? 64.44817 34.08026 5.96087 1.000 30.22887 96 SER A CA 1
ATOM 558 C C . SER A 1 74 ? 65.86605 33.66779 6.34071 1.000 28.00523 96 SER A C 1
ATOM 559 O O . SER A 1 74 ? 66.78034 34.49692 6.35594 1.000 32.63155 96 SER A O 1
ATOM 562 N N . VAL A 1 75 ? 66.05081 32.38365 6.64748 1.000 27.52241 97 VAL A N 1
ATOM 563 C CA . VAL A 1 75 ? 67.28892 31.88278 7.23737 1.000 31.40007 97 VAL A CA 1
ATOM 564 C C . VAL A 1 75 ? 67.75352 30.64939 6.47215 1.000 30.18667 97 VAL A C 1
ATOM 565 O O . VAL A 1 75 ? 66.95767 29.74064 6.20961 1.000 31.68378 97 VAL A O 1
ATOM 569 N N . ASN A 1 76 ? 69.04152 30.61317 6.12546 1.000 26.46729 98 ASN A N 1
ATOM 570 C CA . ASN A 1 76 ? 69.66464 29.41834 5.56226 1.000 32.00260 98 ASN A CA 1
ATOM 571 C C . ASN A 1 76 ? 70.31637 28.64792 6.70219 1.000 33.80139 98 ASN A C 1
ATOM 572 O O . ASN A 1 76 ? 71.35934 29.05900 7.22106 1.000 38.64851 98 ASN A O 1
ATOM 577 N N . LEU A 1 77 ? 69.70374 27.53408 7.09518 1.000 29.55895 99 LEU A N 1
ATOM 578 C CA . LEU A 1 77 ? 70.21606 26.75914 8.21687 1.000 31.89069 99 LEU A CA 1
ATOM 579 C C . LEU A 1 77 ? 71.20536 25.68418 7.78817 1.000 35.32226 99 LEU A C 1
ATOM 580 O O . LEU A 1 77 ? 72.06111 25.28833 8.58822 1.000 42.54129 99 LEU A O 1
ATOM 585 N N . THR A 1 78 ? 71.11830 25.20902 6.54984 1.000 35.35695 100 THR A N 1
ATOM 586 C CA . THR A 1 78 ? 72.05126 24.20269 6.05536 1.000 34.89400 100 THR A CA 1
ATOM 587 C C . THR A 1 78 ? 73.41667 24.81720 5.76793 1.000 31.72094 100 THR A C 1
ATOM 588 O O . THR A 1 78 ? 74.41613 24.44530 6.38268 1.000 29.86889 100 THR A O 1
ATOM 592 N N . GLN A 1 84 ? 76.00752 25.65183 10.84556 1.000 50.14413 106 GLN A N 1
ATOM 593 C CA . GLN A 1 84 ? 77.08032 26.41443 11.47382 1.000 53.14477 106 GLN A CA 1
ATOM 594 C C . GLN A 1 84 ? 77.16884 26.08237 12.96186 1.000 57.10790 106 GLN A C 1
ATOM 595 O O . GLN A 1 84 ? 77.09768 24.91409 13.34543 1.000 56.74627 106 GLN A O 1
ATOM 601 N N . ASN A 1 85 ? 77.31908 27.10805 13.80046 1.000 55.17981 107 ASN A N 1
ATOM 602 C CA . ASN A 1 85 ? 77.46276 26.88417 15.23363 1.000 52.04055 107 ASN A CA 1
ATOM 603 C C . ASN A 1 85 ? 76.63040 27.85722 16.05922 1.000 53.76400 107 ASN A C 1
ATOM 604 O O . ASN A 1 85 ? 75.40069 27.74179 16.11084 1.000 51.37066 107 ASN A O 1
ATOM 609 N N . LYS A 1 86 ? 77.30160 28.81736 16.70208 1.000 56.37638 108 LYS A N 1
ATOM 610 C CA . LYS A 1 86 ? 76.70393 29.64994 17.74903 1.000 47.07885 108 LYS A CA 1
ATOM 611 C C . LYS A 1 86 ? 76.17886 28.78421 18.89298 1.000 47.57603 108 LYS A C 1
ATOM 612 O O . LYS A 1 86 ? 75.15031 29.08255 19.50365 1.000 45.70758 108 LYS A O 1
ATOM 618 N N . GLY A 1 87 ? 76.89417 27.69774 19.18410 1.000 49.45431 109 GLY A N 1
ATOM 619 C CA . GLY A 1 87 ? 76.50265 26.76632 20.22011 1.000 39.41640 109 GLY A CA 1
ATOM 620 C C . GLY A 1 87 ? 75.41663 25.78863 19.83190 1.000 46.78521 109 GLY A C 1
ATOM 621 O O . GLY A 1 87 ? 75.05209 24.93847 20.65429 1.000 54.95453 109 GLY A O 1
ATOM 622 N N . PHE A 1 88 ? 74.89321 25.87194 18.61198 1.000 44.24505 110 PHE A N 1
ATOM 623 C CA . PHE A 1 88 ? 73.79467 25.03080 18.16096 1.000 40.44047 110 PHE A CA 1
ATOM 624 C C . PHE A 1 88 ? 74.30324 23.99239 17.17013 1.000 41.05491 110 PHE A C 1
ATOM 625 O O . PHE A 1 88 ? 75.12203 24.30008 16.29786 1.000 46.05181 110 PHE A O 1
ATOM 633 N N . THR A 1 89 ? 73.80920 22.76470 17.30552 1.000 34.76589 111 THR A N 1
ATOM 634 C CA . THR A 1 89 ? 74.21089 21.65045 16.45743 1.000 35.09500 111 THR A CA 1
ATOM 635 C C . THR A 1 89 ? 73.09212 21.31539 15.48008 1.000 31.49475 111 THR A C 1
ATOM 636 O O . THR A 1 89 ? 71.93766 21.14073 15.88493 1.000 25.66146 111 THR A O 1
ATOM 640 N N . ASN A 1 90 ? 73.44097 21.22508 14.19831 1.000 28.05481 112 ASN A N 1
ATOM 641 C CA . ASN A 1 90 ? 72.50517 20.85239 13.14273 1.000 22.66299 112 ASN A CA 1
ATOM 642 C C . ASN A 1 90 ? 73.14777 19.70675 12.37391 1.000 25.51339 112 ASN A C 1
ATOM 643 O O . ASN A 1 90 ? 74.27476 19.86721 11.86236 1.000 29.56865 112 ASN A O 1
ATOM 648 N N . PRO A 1 91 ? 72.49391 18.53810 12.25619 1.000 28.24783 113 PRO A N 1
ATOM 649 C CA . PRO A 1 91 ? 71.15024 18.17591 12.73045 1.000 30.28750 113 PRO A CA 1
ATOM 650 C C . PRO A 1 91 ? 71.01566 18.05766 14.24817 1.000 28.13811 113 PRO A C 1
ATOM 651 O O . PRO A 1 91 ? 72.00475 17.85556 14.95348 1.000 28.13758 113 PRO A O 1
ATOM 655 N N . ILE A 1 92 ? 69.78407 18.18578 14.73286 1.000 24.56394 114 ILE A N 1
ATOM 656 C CA . ILE A 1 92 ? 69.46987 18.01052 16.14575 1.000 23.82542 114 ILE A CA 1
ATOM 657 C C . ILE A 1 92 ? 69.21442 16.53122 16.39806 1.000 20.61223 114 ILE A C 1
ATOM 658 O O . ILE A 1 92 ? 68.46321 15.88820 15.65558 1.000 26.15520 114 ILE A O 1
ATOM 663 N N . GLN A 1 93 ? 69.83219 15.98843 17.44365 1.000 18.29494 115 GLN A N 1
ATOM 664 C CA . GLN A 1 93 ? 69.79642 14.55783 17.71961 1.000 18.12564 115 GLN A CA 1
ATOM 665 C C . GLN A 1 93 ? 69.04540 14.27949 19.01408 1.000 19.71999 115 GLN A C 1
ATOM 666 O O . GLN A 1 93 ? 69.37056 14.84788 20.06181 1.000 18.19662 115 GLN A O 1
ATOM 672 N N . PHE A 1 94 ? 68.04801 13.39755 18.93517 1.000 22.38587 116 PHE A N 1
ATOM 673 C CA . PHE A 1 94 ? 67.34246 12.88495 20.10582 1.000 18.22203 116 PHE A CA 1
ATOM 674 C C . PHE A 1 94 ? 67.66166 11.40407 20.26008 1.000 20.19680 116 PHE A C 1
ATOM 675 O O . PHE A 1 94 ? 67.03707 10.56220 19.59521 1.000 20.26755 116 PHE A O 1
ATOM 683 N N . PRO A 1 95 ? 68.61337 11.03104 21.10851 1.000 18.92701 117 PRO A N 1
ATOM 684 C CA . PRO A 1 95 ? 68.98757 9.62071 21.22951 1.000 21.61169 117 PRO A CA 1
ATOM 685 C C . PRO A 1 95 ? 68.01405 8.84365 22.10390 1.000 18.03416 117 PRO A C 1
ATOM 686 O O . PRO A 1 95 ? 67.23694 9.40488 22.87824 1.000 17.58664 117 PRO A O 1
ATOM 690 N N . PHE A 1 96 ? 68.07251 7.52068 21.96094 1.000 15.89489 118 PHE A N 1
ATOM 691 C CA . PHE A 1 96 ? 67.27565 6.61437 22.77324 1.000 17.43648 118 PHE A CA 1
ATOM 692 C C . PHE A 1 96 ? 68.10475 5.37752 23.09056 1.000 19.62530 118 PHE A C 1
ATOM 693 O O . PHE A 1 96 ? 69.15566 5.13577 22.49208 1.000 21.08792 118 PHE A O 1
ATOM 701 N N . SER A 1 97 ? 67.62682 4.59623 24.05969 1.000 22.18306 119 SER A N 1
ATOM 702 C CA . SER A 1 97 ? 68.31013 3.38320 24.49339 1.000 19.41311 119 SER A CA 1
ATOM 703 C C . SER A 1 97 ? 67.42062 2.15042 24.40240 1.000 21.55346 119 SER A C 1
ATOM 704 O O . SER A 1 97 ? 67.80661 1.08140 24.88965 1.000 29.48889 119 SER A O 1
ATOM 707 N N . PHE A 1 98 ? 66.24712 2.26952 23.79646 1.000 18.98253 120 PHE A N 1
ATOM 708 C CA . PHE A 1 98 ? 65.30167 1.17465 23.63939 1.000 19.05805 120 PHE A CA 1
ATOM 709 C C . PHE A 1 98 ? 65.13194 0.86536 22.15590 1.000 22.91508 120 PHE A C 1
ATOM 710 O O . PHE A 1 98 ? 65.77836 1.46483 21.29328 1.000 25.80736 120 PHE A O 1
ATOM 718 N N . SER A 1 99 ? 64.25290 -0.08738 21.86151 1.000 16.46018 121 SER A N 1
ATOM 719 C CA . SER A 1 99 ? 63.92517 -0.38651 20.47528 1.000 16.59360 121 SER A CA 1
ATOM 720 C C . SER A 1 99 ? 63.12313 0.76501 19.88498 1.000 18.64953 121 SER A C 1
ATOM 721 O O . SER A 1 99 ? 62.20535 1.28401 20.52747 1.000 18.71197 121 SER A O 1
ATOM 724 N N . TRP A 1 100 ? 63.47582 1.17460 18.67210 1.000 17.81310 122 TRP A N 1
ATOM 725 C CA . TRP A 1 100 ? 62.76803 2.26932 18.02467 1.000 17.74977 122 TRP A CA 1
ATOM 726 C C . TRP A 1 100 ? 61.31581 1.87263 17.78782 1.000 16.67610 122 TRP A C 1
ATOM 727 O O . TRP A 1 100 ? 61.05785 0.91390 17.04403 1.000 15.04897 122 TRP A O 1
ATOM 738 N N . PRO A 1 101 ? 60.34555 2.57333 18.38414 1.000 17.16830 123 PRO A N 1
ATOM 739 C CA . PRO A 1 101 ? 58.94111 2.14912 18.27638 1.000 19.50002 123 PRO A CA 1
ATOM 740 C C . PRO A 1 101 ? 58.36553 2.22369 16.87078 1.000 22.05275 123 PRO A C 1
ATOM 741 O O . PRO A 1 101 ? 57.21021 1.82813 16.67587 1.000 22.34692 123 PRO A O 1
ATOM 745 N N . GLY A 1 102 ? 59.11686 2.71680 15.88582 1.000 21.04984 124 GLY A N 1
ATOM 746 C CA . GLY A 1 102 ? 58.61894 2.85175 14.53495 1.000 22.06789 124 GLY A CA 1
ATOM 747 C C . GLY A 1 102 ? 57.65697 3.99719 14.31484 1.000 23.08532 124 GLY A C 1
ATOM 748 O O . GLY A 1 102 ? 57.43219 4.38531 13.16258 1.000 26.38509 124 GLY A O 1
ATOM 749 N N . THR A 1 103 ? 57.07879 4.55021 15.37604 1.000 22.82105 125 THR A N 1
ATOM 750 C CA . THR A 1 103 ? 56.16762 5.67824 15.28877 1.000 25.89172 125 THR A CA 1
ATOM 751 C C . THR A 1 103 ? 56.68837 6.81482 16.15815 1.000 24.15819 125 THR A C 1
ATOM 752 O O . THR A 1 103 ? 57.44354 6.59870 17.11033 1.000 22.97324 125 THR A O 1
ATOM 756 N N . PHE A 1 104 ? 56.27823 8.03578 15.82242 1.000 24.91867 126 PHE A N 1
ATOM 757 C CA . PHE A 1 104 ? 56.73505 9.20075 16.56615 1.000 23.82446 126 PHE A CA 1
ATOM 758 C C . PHE A 1 104 ? 55.76176 10.35010 16.35950 1.000 25.12678 126 PHE A C 1
ATOM 759 O O . PHE A 1 104 ? 54.92324 10.32884 15.45471 1.000 23.71246 126 PHE A O 1
ATOM 767 N N . SER A 1 105 ? 55.89146 11.35510 17.22255 1.000 28.28603 127 SER A N 1
ATOM 768 C CA . SER A 1 105 ? 55.16113 12.60932 17.11984 1.000 24.48886 127 SER A CA 1
ATOM 769 C C . SER A 1 105 ? 56.13688 13.75028 17.36274 1.000 23.25806 127 SER A C 1
ATOM 770 O O . SER A 1 105 ? 56.98779 13.66697 18.25317 1.000 22.04305 127 SER A O 1
ATOM 773 N N . LEU A 1 106 ? 56.01497 14.81378 16.57106 1.000 23.86396 128 LEU A N 1
ATOM 774 C CA . LEU A 1 106 ? 57.01573 15.87031 16.55710 1.000 23.65677 128 LEU A CA 1
ATOM 775 C C . LEU A 1 106 ? 56.34522 17.23279 16.46611 1.000 23.93074 128 LEU A C 1
ATOM 776 O O . LEU A 1 106 ? 55.38807 17.41394 15.70853 1.000 25.23887 128 LEU A O 1
ATOM 781 N N . ILE A 1 107 ? 56.85326 18.18593 17.24532 1.000 19.55248 129 ILE A N 1
ATOM 782 C CA . ILE A 1 107 ? 56.40797 19.57412 17.20826 1.000 19.59629 129 ILE A CA 1
ATOM 783 C C . ILE A 1 107 ? 57.61768 20.45105 16.92229 1.000 19.66876 129 ILE A C 1
ATOM 784 O O . ILE A 1 107 ? 58.65413 20.32122 17.58412 1.000 18.36403 129 ILE A O 1
ATOM 789 N N . VAL A 1 108 ? 57.48696 21.33802 15.93911 1.000 20.05873 130 VAL A N 1
ATOM 790 C CA . VAL A 1 108 ? 58.53892 22.28297 15.58205 1.000 19.97532 130 VAL A CA 1
ATOM 791 C C . VAL A 1 108 ? 57.91564 23.66840 15.49753 1.000 22.44961 130 VAL A C 1
ATOM 792 O O . VAL A 1 108 ? 57.00276 23.89447 14.69394 1.000 22.33547 130 VAL A O 1
ATOM 796 N N . GLU A 1 109 ? 58.40591 24.59081 16.32047 1.000 22.08328 131 GLU A N 1
ATOM 797 C CA . GLU A 1 109 ? 57.89910 25.95430 16.37442 1.000 18.75278 131 GLU A CA 1
ATOM 798 C C . GLU A 1 109 ? 59.00149 26.92257 15.97384 1.000 17.91810 131 GLU A C 1
ATOM 799 O O . GLU A 1 109 ? 60.14229 26.79247 16.42942 1.000 18.37692 131 GLU A O 1
ATOM 805 N N . ALA A 1 110 ? 58.65950 27.88511 15.12328 1.000 16.13911 132 ALA A N 1
ATOM 806 C CA . ALA A 1 110 ? 59.53754 29.00053 14.79961 1.000 16.67321 132 ALA A CA 1
ATOM 807 C C . ALA A 1 110 ? 59.06315 30.22644 15.56719 1.000 21.27571 132 ALA A C 1
ATOM 808 O O . ALA A 1 110 ? 57.88490 30.59040 15.49408 1.000 23.70832 132 ALA A O 1
ATOM 810 N N . TRP A 1 111 ? 59.97507 30.85445 16.30621 1.000 23.69906 133 TRP A N 1
ATOM 811 C CA . TRP A 1 111 ? 59.62071 31.92485 17.22595 1.000 22.88279 133 TRP A CA 1
ATOM 812 C C . TRP A 1 111 ? 60.43627 33.17721 16.94475 1.000 22.81335 133 TRP A C 1
ATOM 813 O O . TRP A 1 111 ? 61.60111 33.10680 16.54484 1.000 19.98537 133 TRP A O 1
ATOM 824 N N . HIS A 1 112 ? 59.80486 34.32623 17.16231 1.000 21.12844 134 HIS A N 1
ATOM 825 C CA . HIS A 1 112 ? 60.50190 35.60039 17.20499 1.000 20.97592 134 HIS A CA 1
ATOM 826 C C . HIS A 1 112 ? 60.92610 35.89350 18.63795 1.000 23.50592 134 HIS A C 1
ATOM 827 O O . HIS A 1 112 ? 60.25098 35.50540 19.59483 1.000 20.53177 134 HIS A O 1
ATOM 834 N N . ASP A 1 113 ? 62.05989 36.57581 18.78067 1.000 20.38556 135 ASP A N 1
ATOM 835 C CA . ASP A 1 113 ? 62.60116 36.86333 20.10666 1.000 18.43750 135 ASP A CA 1
ATOM 836 C C . ASP A 1 113 ? 63.55951 38.03726 20.00104 1.000 19.72127 135 ASP A C 1
ATOM 837 O O . ASP A 1 113 ? 64.57035 37.94742 19.29711 1.000 23.09915 135 ASP A O 1
ATOM 842 N N . THR A 1 114 ? 63.24947 39.12984 20.69396 1.000 16.90503 136 THR A N 1
ATOM 843 C CA . THR A 1 114 ? 64.14325 40.27518 20.70867 1.000 17.85767 136 THR A CA 1
ATOM 844 C C . THR A 1 114 ? 65.37241 39.97075 21.56395 1.000 24.39075 136 THR A C 1
ATOM 845 O O . THR A 1 114 ? 65.41557 38.99530 22.31947 1.000 24.81075 136 THR A O 1
ATOM 849 N N . ASN A 1 115 ? 66.38645 40.82524 21.43883 1.000 21.97544 137 ASN A N 1
ATOM 850 C CA . ASN A 1 115 ? 67.65894 40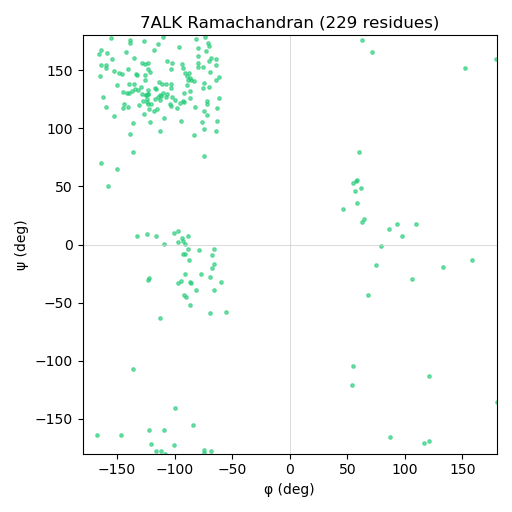.56842 22.10020 1.000 22.75228 137 ASN A CA 1
ATOM 851 C C . ASN A 1 115 ? 68.45811 41.85500 22.27601 1.000 28.05706 137 ASN A C 1
ATOM 852 O O . ASN A 1 115 ? 69.63932 41.91307 21.91960 1.000 32.74686 137 ASN A O 1
ATOM 857 N N . ASN A 1 116 ? 67.82539 42.89084 22.82273 1.000 26.24392 138 ASN A N 1
ATOM 858 C CA . ASN A 1 116 ? 68.50798 44.14253 23.12316 1.000 22.16422 138 ASN A CA 1
ATOM 859 C C . ASN A 1 116 ? 69.13943 44.05845 24.50709 1.000 25.59253 138 ASN A C 1
ATOM 860 O O . ASN A 1 116 ? 68.45475 43.76162 25.49181 1.000 24.21486 138 ASN A O 1
ATOM 865 N N . SER A 1 117 ? 70.44558 44.32734 24.57815 1.000 23.87437 139 SER A N 1
ATOM 866 C CA . SER A 1 117 ? 71.17856 44.20285 25.83286 1.000 24.61524 139 SER A CA 1
ATOM 867 C C . SER A 1 117 ? 70.76292 45.23478 26.87324 1.000 27.63140 139 SER A C 1
ATOM 868 O O . SER A 1 117 ? 71.18549 45.12420 28.02938 1.000 26.51818 139 SER A O 1
ATOM 871 N N . GLY A 1 118 ? 69.95769 46.22383 26.50049 1.000 30.90472 140 GLY A N 1
ATOM 872 C CA . GLY A 1 118 ? 69.45512 47.21237 27.42811 1.000 28.95035 140 GLY A CA 1
ATOM 873 C C . GLY A 1 118 ? 68.10421 46.89809 28.03070 1.000 26.80859 140 GLY A C 1
ATOM 874 O O . GLY A 1 118 ? 67.54958 47.73887 28.74580 1.000 27.24369 140 GLY A O 1
ATOM 875 N N . ASN A 1 119 ? 67.55459 45.71559 27.76781 1.000 25.35363 141 ASN A N 1
ATOM 876 C CA . ASN A 1 119 ? 66.25592 45.31336 28.28739 1.000 25.02249 141 ASN A CA 1
ATOM 877 C C . ASN A 1 119 ? 66.42024 44.16315 29.27061 1.000 24.14729 141 ASN A C 1
ATOM 878 O O . ASN A 1 119 ? 67.22052 43.24994 29.04451 1.000 27.73706 141 ASN A O 1
ATOM 883 N N . ALA A 1 120 ? 65.65838 44.21192 30.36064 1.000 21.51279 142 ALA A N 1
ATOM 884 C CA . ALA A 1 120 ? 65.62143 43.12731 31.33143 1.000 22.72748 142 ALA A CA 1
ATOM 885 C C . ALA A 1 120 ? 64.58047 42.06869 30.98924 1.000 27.00648 142 ALA A C 1
ATOM 886 O O . ALA A 1 120 ? 64.49332 41.05450 31.69089 1.000 23.96673 142 ALA A O 1
ATOM 888 N N . ARG A 1 121 ? 63.79485 42.27801 29.93372 1.000 24.65552 143 ARG A N 1
ATOM 889 C CA . ARG A 1 121 ? 62.78063 41.32164 29.51613 1.000 20.04172 143 ARG A CA 1
ATOM 890 C C . ARG A 1 121 ? 62.60101 41.43218 28.01007 1.000 16.41113 143 ARG A C 1
ATOM 891 O O . ARG A 1 121 ? 62.55250 42.53744 27.46490 1.000 16.84707 143 ARG A O 1
ATOM 899 N N . THR A 1 122 ? 62.50493 40.28547 27.34741 1.000 16.92733 144 THR A N 1
ATOM 900 C CA . THR A 1 122 ? 62.43483 40.22070 25.89577 1.000 17.10908 144 THR A CA 1
ATOM 901 C C . THR A 1 122 ? 60.98717 40.12194 25.42322 1.000 19.07461 144 THR A C 1
ATOM 902 O O . THR A 1 122 ? 60.05713 39.91648 26.20627 1.000 19.46729 144 THR A O 1
ATOM 906 N N . ASN A 1 123 ? 60.80950 40.27249 24.11260 1.000 17.59945 145 ASN A N 1
ATOM 907 C CA . ASN A 1 123 ? 59.50836 40.17171 23.46603 1.000 16.34536 145 ASN A CA 1
ATOM 908 C C . ASN A 1 123 ? 59.53027 39.00451 22.49193 1.000 14.74960 145 ASN A C 1
ATOM 909 O O . ASN A 1 123 ? 60.39787 38.94093 21.61523 1.000 15.96706 145 ASN A O 1
ATOM 914 N N . LYS A 1 124 ? 58.57609 38.08889 22.64245 1.000 21.62097 146 LYS A N 1
ATOM 915 C CA . LYS A 1 124 ? 58.51669 36.88435 21.82776 1.000 22.08259 146 LYS A CA 1
ATOM 916 C C . LYS A 1 124 ? 57.15267 36.76481 21.16239 1.000 20.21705 146 LYS A C 1
ATOM 917 O O . LYS A 1 124 ? 56.12392 37.08544 21.76567 1.000 17.31569 146 LYS A O 1
ATOM 923 N N . LEU A 1 125 ? 57.15643 36.30803 19.91056 1.000 22.28286 147 LEU A N 1
ATOM 924 C CA . LEU A 1 125 ? 55.93808 36.07855 19.14422 1.000 25.31715 147 LEU A CA 1
ATOM 925 C C . LEU A 1 125 ? 56.09436 34.79177 18.34875 1.000 30.18421 147 LEU A C 1
ATOM 926 O O . LEU A 1 125 ? 57.10279 34.60587 17.66090 1.000 30.77415 147 LEU A O 1
ATOM 931 N N . LEU A 1 126 ? 55.10038 33.91008 18.44415 1.000 27.12788 148 LEU A N 1
ATOM 932 C CA . LEU A 1 126 ? 55.13011 32.64871 17.71185 1.000 23.19800 148 LEU A CA 1
ATOM 933 C C . LEU A 1 126 ? 54.90205 32.90040 16.22622 1.000 23.18583 148 LEU A C 1
ATOM 934 O O . LEU A 1 126 ? 53.86222 33.44027 15.83558 1.000 25.60339 148 LEU A O 1
ATOM 939 N N . ILE A 1 127 ? 55.86374 32.50003 15.39866 1.000 23.86699 149 ILE A N 1
ATOM 940 C CA . ILE A 1 127 ? 55.76424 32.71132 13.95569 1.000 28.03051 149 ILE A CA 1
ATOM 941 C C . ILE A 1 127 ? 55.00996 31.57618 13.27521 1.000 29.48729 149 ILE A C 1
ATOM 942 O O . ILE A 1 127 ? 54.06203 31.81068 12.52172 1.000 26.90791 149 ILE A O 1
ATOM 947 N N . GLN A 1 128 ? 55.41763 30.33188 13.51617 1.000 23.31322 150 GLN A N 1
ATOM 948 C CA . GLN A 1 128 ? 54.80047 29.19098 12.85738 1.000 22.20903 150 GLN A CA 1
ATOM 949 C C . GLN A 1 128 ? 54.93376 27.96378 13.74538 1.000 21.33811 150 GLN A C 1
ATOM 950 O O . GLN A 1 128 ? 55.89814 27.82924 14.50244 1.000 26.48707 150 GLN A O 1
ATOM 956 N N . ARG A 1 129 ? 53.95316 27.06844 13.64076 1.000 21.58135 151 ARG A N 1
ATOM 957 C CA . ARG A 1 129 ? 53.94806 25.80349 14.36358 1.000 22.81841 151 ARG A CA 1
ATOM 958 C C . ARG A 1 129 ? 53.56316 24.68573 13.40705 1.000 21.10064 151 ARG A C 1
ATOM 959 O O . ARG A 1 129 ? 52.59736 24.82084 12.64929 1.000 23.20269 151 ARG A O 1
ATOM 967 N N . LEU A 1 130 ? 54.31427 23.58692 13.44185 1.000 20.72712 152 LEU A N 1
ATOM 968 C CA . LEU A 1 130 ? 54.03645 22.43163 12.60278 1.000 23.94697 152 LEU A CA 1
ATOM 969 C C . LEU A 1 130 ? 54.08090 21.16374 13.44303 1.000 22.66675 152 LEU A C 1
ATOM 970 O O . LEU A 1 130 ? 54.86420 21.05405 14.39049 1.000 21.00416 152 LEU A O 1
ATOM 975 N N . LEU A 1 131 ? 53.22525 20.20773 13.08531 1.000 22.77547 153 LEU A N 1
ATOM 976 C CA . LEU A 1 131 ? 53.13660 18.92017 13.76165 1.000 20.71396 153 LEU A CA 1
ATOM 977 C C . LEU A 1 131 ? 53.35668 17.80774 12.74704 1.000 21.18317 153 LEU A C 1
ATOM 978 O O . LEU A 1 131 ? 52.71269 17.78815 11.69322 1.000 20.53949 153 LEU A O 1
ATOM 983 N N . VAL A 1 132 ? 54.26253 16.88588 13.06516 1.000 26.17577 154 VAL A N 1
ATOM 984 C CA . VAL A 1 132 ? 54.56860 15.74064 12.21238 1.000 26.05163 154 VAL A CA 1
ATOM 985 C C . VAL A 1 132 ? 54.43615 14.48644 13.06540 1.000 25.89185 154 VAL A C 1
ATOM 986 O O . VAL A 1 132 ? 55.23789 14.26625 13.98172 1.000 25.78760 154 VAL A O 1
ATOM 990 N N . GLN A 1 133 ? 53.43418 13.66201 12.76274 1.000 25.74291 155 GLN A N 1
ATOM 991 C CA . GLN A 1 133 ? 53.13972 12.45620 13.53867 1.000 30.63438 155 GLN A CA 1
ATOM 992 C C . GLN A 1 133 ? 52.87209 11.32825 12.54574 1.000 27.22483 155 GLN A C 1
ATOM 993 O O . GLN A 1 133 ? 51.79794 11.27532 11.94002 1.000 26.53568 155 GLN A O 1
ATOM 999 N N . GLN A 1 134 ? 53.84206 10.43036 12.38232 1.000 29.19408 156 GLN A N 1
ATOM 1000 C CA . GLN A 1 134 ? 53.75684 9.39820 11.35525 1.000 29.36846 156 GLN A CA 1
ATOM 1001 C C . GLN A 1 134 ? 54.61931 8.20721 11.76224 1.000 25.28368 156 GLN A C 1
ATOM 1002 O O . GLN A 1 134 ? 55.28806 8.21993 12.79938 1.000 23.36680 156 GLN A O 1
ATOM 1008 N N . VAL A 1 135 ? 54.59572 7.17242 10.92416 1.000 25.00344 157 VAL A N 1
ATOM 1009 C CA . VAL A 1 135 ? 55.33178 5.93206 11.15139 1.000 23.83507 157 VAL A CA 1
ATOM 1010 C C . VAL A 1 135 ? 56.65581 6.02003 10.40456 1.000 22.83969 157 VAL A C 1
ATOM 1011 O O . VAL A 1 135 ? 56.67537 6.19230 9.17976 1.000 27.57263 157 VAL A O 1
ATOM 1015 N N . LEU A 1 136 ? 57.76265 5.88861 11.13244 1.000 22.56069 158 LEU A N 1
ATOM 1016 C CA . LEU A 1 136 ? 59.09706 6.04138 10.56748 1.000 28.13621 158 LEU A CA 1
ATOM 1017 C C . LEU A 1 136 ? 59.91876 4.78515 10.82023 1.000 24.54170 158 LEU A C 1
ATOM 1018 O O . LEU A 1 136 ? 59.95190 4.27031 11.94273 1.000 21.45626 158 LEU A O 1
ATOM 1023 N N . GLU A 1 137 ? 60.58412 4.30595 9.77709 1.000 22.45810 159 GLU A N 1
ATOM 1024 C CA . GLU A 1 137 ? 61.40747 3.10877 9.82943 1.000 23.16149 159 GLU A CA 1
ATOM 1025 C C . GLU A 1 137 ? 62.88463 3.48281 9.89441 1.000 26.56452 159 GLU A C 1
ATOM 1026 O O . GLU A 1 137 ? 63.29612 4.56696 9.47216 1.000 25.72328 159 GLU A O 1
ATOM 1032 N N . VAL A 1 138 ? 63.68237 2.56405 10.43095 1.000 25.04313 160 VAL A N 1
ATOM 1033 C CA . VAL A 1 138 ? 65.11549 2.79048 10.58750 1.000 19.65727 160 VAL A CA 1
ATOM 1034 C C . VAL A 1 138 ? 65.78857 2.66891 9.22512 1.000 22.39564 160 VAL A C 1
ATOM 1035 O O . VAL A 1 138 ? 65.80171 1.59269 8.61854 1.000 26.92840 160 VAL A O 1
ATOM 1039 N N . SER A 1 139 ? 66.35009 3.77458 8.74376 1.000 23.14261 161 SER A N 1
ATOM 1040 C CA . SER A 1 139 ? 67.01758 3.79948 7.45075 1.000 22.79373 161 SER A CA 1
ATOM 1041 C C . SER A 1 139 ? 67.95529 4.99576 7.40566 1.000 23.53867 161 SER A C 1
ATOM 1042 O O . SER A 1 139 ? 67.71599 6.01278 8.06183 1.000 24.91558 161 SER A O 1
ATOM 1045 N N . SER A 1 140 ? 69.02439 4.86192 6.62022 1.000 23.84151 162 SER A N 1
ATOM 1046 C CA . SER A 1 140 ? 70.00450 5.93127 6.48581 1.000 25.97570 162 SER A CA 1
ATOM 1047 C C . SER A 1 140 ? 69.54894 7.04488 5.55303 1.000 27.03871 162 SER A C 1
ATOM 1048 O O . SER A 1 140 ? 70.25330 8.05317 5.43331 1.000 28.90382 162 SER A O 1
ATOM 1051 N N . GLU A 1 141 ? 68.40234 6.89569 4.89510 1.000 28.73650 163 GLU A N 1
ATOM 1052 C CA . GLU A 1 141 ? 67.91605 7.90749 3.96894 1.000 30.32755 163 GLU A CA 1
ATOM 1053 C C . GLU A 1 141 ? 67.13514 8.98165 4.71466 1.000 27.33257 163 GLU A C 1
ATOM 1054 O O . GLU A 1 141 ? 66.40358 8.69251 5.66636 1.000 26.65068 163 GLU A O 1
ATOM 1060 N N . TRP A 1 142 ? 67.31034 10.22756 4.28384 1.000 27.36195 164 TRP A N 1
ATOM 1061 C CA . TRP A 1 142 ? 66.57344 11.33979 4.86258 1.000 24.60548 164 TRP A CA 1
ATOM 1062 C C . TRP A 1 142 ? 65.20040 11.45611 4.21613 1.000 23.40395 164 TRP A C 1
ATOM 1063 O O . TRP A 1 142 ? 65.04958 11.27375 3.00481 1.000 24.84845 164 TRP A O 1
ATOM 1074 N N . LYS A 1 143 ? 64.19664 11.75845 5.03223 1.000 24.95449 165 LYS A N 1
ATOM 1075 C CA . LYS A 1 143 ? 62.86461 12.08638 4.54381 1.000 28.71319 165 LYS A CA 1
ATOM 1076 C C . LYS A 1 143 ? 62.68999 13.59739 4.62642 1.000 31.73505 165 LYS A C 1
ATOM 1077 O O . LYS A 1 143 ? 62.76934 14.17759 5.71431 1.000 31.21368 165 LYS A O 1
ATOM 1083 N N . THR A 1 144 ? 62.46925 14.22931 3.47880 1.000 30.81217 166 THR A N 1
ATOM 1084 C CA . THR A 1 144 ? 62.41271 15.68063 3.37831 1.000 32.69218 166 THR A CA 1
ATOM 1085 C C . THR A 1 144 ? 60.96431 16.13903 3.27360 1.000 35.17635 166 THR A C 1
ATOM 1086 O O . THR A 1 144 ? 60.17845 15.56268 2.51393 1.000 35.12909 166 THR A O 1
ATOM 1090 N N . ASN A 1 145 ? 60.61544 17.17178 4.03900 1.000 36.11911 167 ASN A N 1
ATOM 1091 C CA . ASN A 1 145 ? 59.30535 17.79507 3.94350 1.000 40.11153 167 ASN A CA 1
ATOM 1092 C C . ASN A 1 145 ? 59.46223 19.30671 4.02375 1.000 35.10684 167 ASN A C 1
ATOM 1093 O O . ASN A 1 145 ? 60.55046 19.83237 4.27311 1.000 37.24407 167 ASN A O 1
ATOM 1098 N N . LYS A 1 146 ? 58.35030 20.00512 3.80671 1.000 33.59069 168 LYS A N 1
ATOM 1099 C CA . LYS A 1 146 ? 58.34475 21.46464 3.77984 1.000 29.58197 168 LYS A CA 1
ATOM 1100 C C . LYS A 1 146 ? 56.95557 21.93293 4.18915 1.000 30.23012 168 LYS A C 1
ATOM 1101 O O . LYS A 1 146 ? 55.99025 21.73856 3.44442 1.000 27.71295 168 LYS A O 1
ATOM 1107 N N . SER A 1 147 ? 56.85472 22.53796 5.36951 1.000 31.81849 169 SER A N 1
ATOM 1108 C CA . SER A 1 147 ? 55.58672 23.04348 5.87794 1.000 33.52232 169 SER A CA 1
ATOM 1109 C C . SER A 1 147 ? 55.41511 24.50267 5.47544 1.000 34.14627 169 SER A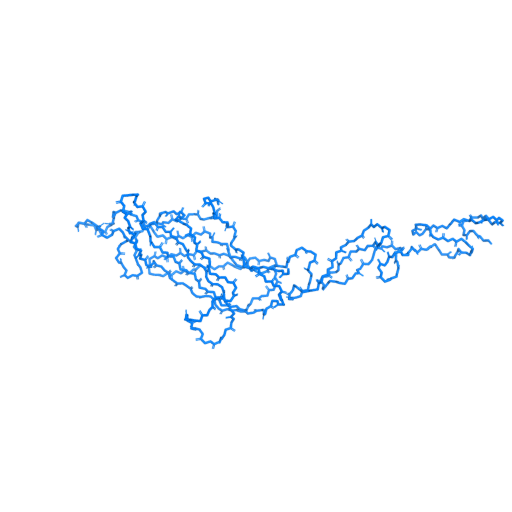 C 1
ATOM 1110 O O . SER A 1 147 ? 56.31893 25.31954 5.67887 1.000 33.00307 169 SER A O 1
ATOM 1113 N N . GLU A 1 148 ? 54.25347 24.82592 4.91099 1.000 33.04343 170 GLU A N 1
ATOM 1114 C CA . GLU A 1 148 ? 53.96721 26.15855 4.39301 1.000 39.70561 170 GLU A CA 1
ATOM 1115 C C . GLU A 1 148 ? 52.70442 26.68974 5.05405 1.000 37.99411 170 GLU A C 1
ATOM 1116 O O . GLU A 1 148 ? 51.64281 26.06411 4.96256 1.000 36.70187 170 GLU A O 1
ATOM 1122 N N . SER A 1 149 ? 52.81862 27.84368 5.71050 1.000 36.88476 171 SER A N 1
ATOM 1123 C CA . SER A 1 149 ? 51.66449 28.48600 6.32725 1.000 37.78192 171 SER A CA 1
ATOM 1124 C C . SER A 1 149 ? 51.13546 29.60479 5.43815 1.000 46.03269 171 SER A C 1
ATOM 1125 O O . SER A 1 149 ? 51.10283 29.46819 4.21088 1.000 48.16166 171 SER A O 1
ATOM 1128 N N . GLN A 1 150 ? 50.71877 30.71593 6.04841 1.000 44.38598 172 GLN A N 1
ATOM 1129 C CA . GLN A 1 150 ? 50.22184 31.84778 5.27366 1.000 43.83543 172 GLN A CA 1
ATOM 1130 C C . GLN A 1 150 ? 51.36398 32.70324 4.73806 1.000 45.49155 172 GLN A C 1
ATOM 1131 O O . GLN A 1 150 ? 51.29940 33.19081 3.60392 1.000 48.02456 172 GLN A O 1
ATOM 1137 N N . TYR A 1 151 ? 52.41276 32.89433 5.53506 1.000 46.73765 173 TYR A N 1
ATOM 1138 C CA . TYR A 1 151 ? 53.56447 33.69138 5.13779 1.000 40.87677 173 TYR A CA 1
ATOM 1139 C C . TYR A 1 151 ? 54.88655 32.94587 5.21213 1.000 39.79020 173 TYR A C 1
ATOM 1140 O O . TYR A 1 151 ? 55.78829 33.24708 4.42754 1.000 42.00793 173 TYR A O 1
ATOM 1149 N N . THR A 1 152 ? 55.02853 31.98846 6.12322 1.000 38.25682 174 THR A N 1
ATOM 1150 C CA . THR A 1 152 ? 56.30776 31.35703 6.40168 1.000 28.66389 174 THR A CA 1
ATOM 1151 C C . THR A 1 152 ? 56.35877 29.94296 5.83909 1.0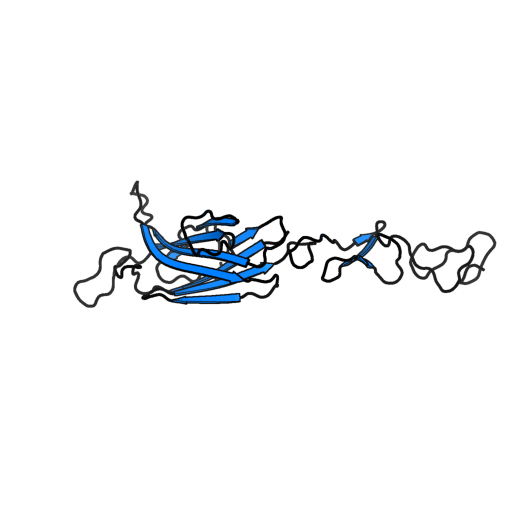00 29.79031 174 THR A C 1
ATOM 1152 O O . THR A 1 152 ? 55.33238 29.30046 5.60184 1.000 31.37174 174 THR A O 1
ATOM 1156 N N . SER A 1 153 ? 57.58480 29.46549 5.63525 1.000 31.08672 175 SER A N 1
ATOM 1157 C CA . SER A 1 153 ? 57.83099 28.12629 5.11837 1.000 30.13141 175 SER A CA 1
ATOM 1158 C C . SER A 1 153 ? 59.09065 27.57745 5.76937 1.000 32.34561 175 SER A C 1
ATOM 1159 O O . SER A 1 153 ? 60.11489 28.26502 5.81309 1.000 26.81839 175 SER A O 1
ATOM 1162 N N . LEU A 1 154 ? 59.01242 26.34654 6.27106 1.000 35.21247 176 LEU A N 1
ATOM 1163 C CA . LEU A 1 154 ? 60.13446 25.69068 6.93204 1.000 29.69859 176 LEU A CA 1
ATOM 1164 C C . LEU A 1 154 ? 60.40996 24.36285 6.24306 1.000 28.91495 176 LEU A C 1
ATOM 1165 O O . LEU A 1 154 ? 59.51031 23.52423 6.12193 1.000 31.87020 176 LEU A O 1
ATOM 1170 N N . GLU A 1 155 ? 61.64982 24.17408 5.80061 1.000 26.45263 177 GLU A N 1
ATOM 1171 C CA . GLU A 1 155 ? 62.07794 22.95496 5.13114 1.000 31.25229 177 GLU A CA 1
ATOM 1172 C C . GLU A 1 155 ? 63.04647 22.19597 6.02886 1.000 31.02069 177 GLU A C 1
ATOM 1173 O O . GLU A 1 155 ? 63.92758 22.79607 6.65240 1.000 29.33049 177 GLU A O 1
ATOM 1179 N N . TYR A 1 156 ? 62.88431 20.87526 6.09013 1.000 30.18752 178 TYR A N 1
ATOM 1180 C CA . TYR A 1 156 ? 63.64167 20.06587 7.03361 1.000 26.04601 178 TYR A CA 1
ATOM 1181 C C . TYR A 1 156 ? 63.75865 18.64023 6.51515 1.000 27.34685 178 TYR A C 1
ATOM 1182 O O . TYR A 1 156 ? 62.97756 18.19704 5.66913 1.000 29.19577 178 TYR A O 1
ATOM 1191 N N . ASP A 1 157 ? 64.75310 17.92691 7.04049 1.000 26.67587 179 ASP A N 1
ATOM 1192 C CA . ASP A 1 157 ? 64.91978 16.49748 6.82511 1.000 27.52248 179 ASP A CA 1
ATOM 1193 C C . ASP A 1 157 ? 64.91079 15.78643 8.17181 1.000 26.87088 179 ASP A C 1
ATOM 1194 O O . ASP A 1 157 ? 65.35053 16.34005 9.18383 1.000 28.55770 179 ASP A O 1
ATOM 1199 N N . PHE A 1 158 ? 64.40944 14.55290 8.18202 1.000 27.76256 180 PHE A N 1
ATOM 1200 C CA . PHE A 1 158 ? 64.34215 13.78039 9.41441 1.000 27.41354 180 PHE A CA 1
ATOM 1201 C C . PHE A 1 158 ? 64.56512 12.30803 9.10291 1.000 26.54446 180 PHE A C 1
ATOM 1202 O O . PHE A 1 158 ? 64.16597 11.81636 8.04381 1.000 24.70874 180 PHE A O 1
ATOM 1210 N N . ARG A 1 159 ? 65.20321 11.60917 10.04033 1.000 21.88649 181 ARG A N 1
ATOM 1211 C CA . ARG A 1 159 ? 65.46102 10.18272 9.89236 1.000 23.14832 181 ARG A CA 1
ATOM 1212 C C . ARG A 1 159 ? 65.83541 9.60213 11.24813 1.000 21.97029 181 ARG A C 1
ATOM 1213 O O . ARG A 1 159 ? 66.10782 10.32913 12.20685 1.000 16.23163 181 ARG A O 1
ATOM 1221 N N . VAL A 1 160 ? 65.84515 8.27147 11.31059 1.000 24.37622 182 VAL A N 1
ATOM 1222 C CA . VAL A 1 160 ? 66.33606 7.52414 12.46252 1.000 21.69608 182 VAL A CA 1
ATOM 1223 C C . VAL A 1 160 ? 67.40746 6.56331 11.97254 1.000 22.96495 182 VAL A C 1
ATOM 1224 O O . VAL A 1 160 ? 67.18379 5.81574 11.01340 1.000 23.24112 182 VAL A O 1
ATOM 1228 N N . THR A 1 161 ? 68.56634 6.58506 12.62592 1.000 23.35068 183 THR A N 1
ATOM 1229 C CA . THR A 1 161 ? 69.67414 5.70686 12.28267 1.000 22.04766 183 THR A CA 1
ATOM 1230 C C . THR A 1 161 ? 70.24119 5.08867 13.55085 1.000 20.09204 183 THR A C 1
ATOM 1231 O O . THR A 1 161 ? 70.24622 5.71314 14.61435 1.000 18.68306 183 THR A O 1
ATOM 1235 N N . CYS A 1 162 ? 70.71780 3.85355 13.42849 1.000 17.87691 184 CYS A N 1
ATOM 1236 C CA . CYS A 1 162 ? 71.28074 3.14857 14.56925 1.000 20.61530 184 CYS A CA 1
ATOM 1237 C C . CYS A 1 162 ? 72.66826 3.68425 14.90359 1.000 21.10035 184 CYS A C 1
ATOM 1238 O O . CYS A 1 162 ? 73.38834 4.19444 14.04014 1.000 19.85522 184 CYS A O 1
ATOM 1241 N N . ASP A 1 163 ? 73.03789 3.56494 16.17639 1.000 20.49857 185 ASP A N 1
ATOM 1242 C CA . ASP A 1 163 ? 74.36766 3.96066 16.60856 1.000 19.79839 185 ASP A CA 1
ATOM 1243 C C . ASP A 1 163 ? 75.40950 2.97147 16.08766 1.000 23.78816 185 ASP A C 1
ATOM 1244 O O . ASP A 1 163 ? 75.08831 1.93263 15.50234 1.000 24.49440 185 ASP A O 1
ATOM 1249 N N . LEU A 1 164 ? 76.67795 3.30980 16.30767 1.000 22.28939 186 LEU A N 1
ATOM 1250 C CA . LEU A 1 164 ? 77.76405 2.44650 15.86696 1.000 20.49765 186 LEU A CA 1
ATOM 1251 C C . LEU A 1 164 ? 77.71672 1.11494 16.60559 1.000 23.45470 186 LEU A C 1
ATOM 1252 O O . LEU A 1 164 ? 77.40665 1.05875 17.79901 1.000 25.70299 186 LEU A O 1
ATOM 1257 N N . ASN A 1 165 ? 78.01318 0.03746 15.87655 1.000 22.69339 187 ASN A N 1
ATOM 1258 C CA . ASN A 1 165 ? 78.02869 -1.32963 16.39761 1.000 26.38191 187 ASN A CA 1
ATOM 1259 C C . ASN A 1 165 ? 76.65699 -1.78941 16.88184 1.000 25.10332 187 ASN A C 1
ATOM 1260 O O . ASN A 1 165 ? 76.55918 -2.74458 17.65911 1.000 22.70804 187 ASN A O 1
ATOM 1265 N N . TYR A 1 166 ? 75.58938 -1.13209 16.43676 1.000 23.87636 188 TYR A N 1
ATOM 1266 C CA . TYR A 1 166 ? 74.22597 -1.53152 16.76193 1.000 22.13809 188 TYR A CA 1
ATOM 1267 C C . TYR A 1 166 ? 73.46500 -1.78569 15.46965 1.000 26.87771 188 TYR A C 1
ATOM 1268 O O . TYR A 1 166 ? 73.28193 -0.86928 14.66100 1.000 27.22660 188 TYR A O 1
ATOM 1277 N N . TYR A 1 167 ? 73.03181 -3.02677 15.27836 1.000 27.59921 189 TYR A N 1
ATOM 1278 C CA . TYR A 1 167 ? 72.27838 -3.44381 14.10689 1.000 25.82157 189 TYR A CA 1
ATOM 1279 C C . TYR A 1 167 ? 70.86862 -3.84553 14.52169 1.000 24.67346 189 TYR A C 1
ATOM 1280 O O . TYR A 1 167 ? 70.54135 -3.92476 15.70873 1.000 21.70351 189 TYR A O 1
ATOM 1289 N N . GLY A 1 168 ? 70.03083 -4.09777 13.52534 1.000 24.16466 190 GLY A N 1
ATOM 1290 C CA . GLY A 1 168 ? 68.67387 -4.55532 13.74291 1.000 22.97030 190 GLY A CA 1
ATOM 1291 C C . GLY A 1 168 ? 67.65614 -3.55506 13.23840 1.000 23.81994 190 GLY A C 1
ATOM 1292 O O . GLY A 1 168 ? 67.98190 -2.57093 12.56823 1.000 24.49620 190 GLY A O 1
ATOM 1293 N N . SER A 1 169 ? 66.39325 -3.82312 13.57066 1.000 24.47957 191 SER A N 1
ATOM 1294 C CA . SER A 1 169 ? 65.28968 -2.96941 13.14910 1.000 18.83524 191 SER A CA 1
ATOM 1295 C C . SER A 1 169 ? 64.92102 -1.92756 14.19262 1.000 20.86972 191 SER A C 1
ATOM 1296 O O . SER A 1 169 ? 64.47194 -0.83430 13.83207 1.000 27.84826 191 SER A O 1
ATOM 1299 N N . GLY A 1 170 ? 65.08724 -2.24371 15.47191 1.000 18.88389 192 GLY A N 1
ATOM 1300 C CA . GLY A 1 170 ? 64.92129 -1.28555 16.54133 1.000 18.85353 192 GLY A CA 1
ATOM 1301 C C . GLY A 1 170 ? 66.21765 -0.72806 17.08387 1.000 23.65324 192 GLY A C 1
ATOM 1302 O O . GLY A 1 170 ? 66.19414 -0.04463 18.11479 1.000 23.77835 192 GLY A O 1
ATOM 1303 N N . CYS A 1 171 ? 67.34502 -0.99154 16.41999 1.000 25.57979 193 CYS A N 1
ATOM 1304 C CA . CYS A 1 171 ? 68.66913 -0.57853 16.88432 1.000 21.26086 193 CYS A CA 1
ATOM 1305 C C . CYS A 1 171 ? 68.92741 -1.08160 18.30328 1.000 20.47258 193 CYS A C 1
ATOM 1306 O O . CYS A 1 171 ? 69.27944 -0.32282 19.20848 1.000 24.64508 193 CYS A O 1
ATOM 1309 N N . ALA A 1 172 ? 68.74441 -2.38535 18.49391 1.000 17.00807 194 ALA A N 1
ATOM 1310 C CA . ALA A 1 172 ? 68.91466 -3.00691 19.79938 1.000 18.33658 194 ALA A CA 1
ATOM 1311 C C . ALA A 1 172 ? 69.94497 -4.12462 19.82510 1.000 17.70414 194 ALA A C 1
ATOM 1312 O O . ALA A 1 172 ? 70.55256 -4.35392 20.87283 1.000 20.10204 194 ALA A O 1
ATOM 1314 N N . LYS A 1 173 ? 70.15965 -4.82207 18.71212 1.000 19.16612 195 LYS A N 1
ATOM 1315 C CA . LYS A 1 173 ? 71.09045 -5.94342 18.67782 1.000 20.88220 195 LYS A CA 1
ATOM 1316 C C . LYS A 1 173 ? 72.51177 -5.42489 18.49405 1.000 23.58352 195 LYS A C 1
ATOM 1317 O O . LYS A 1 173 ? 72.82067 -4.79041 17.47963 1.000 24.72618 195 LYS A O 1
ATOM 1323 N N . PHE A 1 174 ? 73.37507 -5.69881 19.46896 1.000 20.20017 196 PHE A N 1
ATOM 1324 C CA . PHE A 1 174 ? 74.75334 -5.23117 19.43511 1.000 24.25811 196 PHE A CA 1
ATOM 1325 C C . PHE A 1 174 ? 75.63302 -6.21381 18.67202 1.000 27.39874 196 PHE A C 1
ATOM 1326 O O . PHE A 1 174 ? 75.45209 -7.43177 18.76284 1.000 25.63169 196 PHE A O 1
ATOM 1334 N N . CYS A 1 175 ? 76.59347 -5.67153 17.92425 1.000 29.34211 197 CYS A N 1
ATOM 1335 C CA . CYS A 1 175 ? 77.53105 -6.48186 17.15685 1.000 24.23871 197 CYS A CA 1
ATOM 1336 C C . CYS A 1 175 ? 78.72677 -5.62146 16.78172 1.000 25.66279 197 CYS A C 1
ATOM 1337 O O . CYS A 1 175 ? 78.55706 -4.53839 16.21470 1.000 27.20291 197 CYS A O 1
ATOM 1340 N N . ARG A 1 176 ? 79.92796 -6.10151 17.09697 1.000 23.20123 19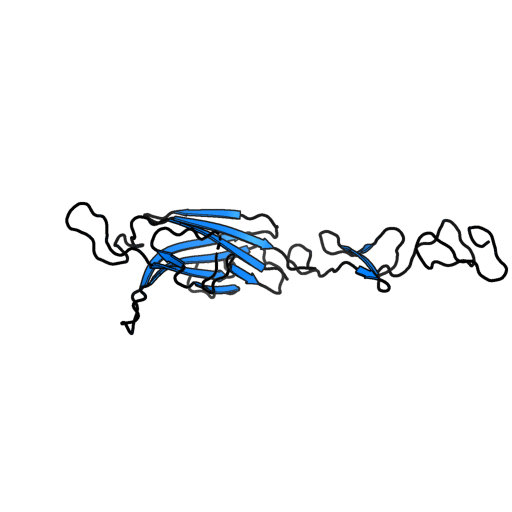8 ARG A N 1
ATOM 1341 C CA . ARG A 1 176 ? 81.15306 -5.42285 16.70693 1.000 24.32051 198 ARG A CA 1
ATOM 1342 C C . ARG A 1 176 ? 82.03322 -6.40026 15.93858 1.000 23.32868 198 ARG A C 1
ATOM 1343 O O . ARG A 1 176 ? 82.27548 -7.52301 16.41597 1.000 27.21454 198 ARG A O 1
ATOM 1351 N N . PRO A 1 177 ? 82.51785 -6.02857 14.75554 1.000 19.47195 199 PRO A N 1
ATOM 1352 C CA . PRO A 1 177 ? 83.49166 -6.87855 14.06610 1.000 18.98359 199 PRO A CA 1
ATOM 1353 C C . PRO A 1 177 ? 84.77902 -6.97849 14.86742 1.000 17.56060 199 PRO A C 1
ATOM 1354 O O . PRO A 1 177 ? 85.11279 -6.09916 15.66534 1.000 17.78210 199 PRO A O 1
ATOM 1358 N N . ARG A 1 178 ? 85.50324 -8.07316 14.65302 1.000 17.80490 200 ARG A N 1
ATOM 1359 C CA . ARG A 1 178 ? 86.74143 -8.31139 15.37841 1.000 17.69223 200 ARG A CA 1
ATOM 1360 C C . ARG A 1 178 ? 87.69493 -9.09028 14.48646 1.000 16.94195 200 ARG A C 1
ATOM 1361 O O . ARG A 1 178 ? 87.26714 -9.90156 13.66007 1.000 18.56186 200 ARG A O 1
ATOM 1369 N N . ASP A 1 179 ? 88.98782 -8.82950 14.65416 1.000 15.79466 201 ASP A N 1
ATOM 1370 C CA . ASP A 1 179 ? 90.01747 -9.50053 13.87717 1.000 14.45281 201 ASP A CA 1
ATOM 1371 C C . ASP A 1 179 ? 91.27917 -9.57685 14.73811 1.000 18.63372 201 ASP A C 1
ATOM 1372 O O . ASP A 1 179 ? 92.31601 -8.98009 14.44922 1.000 21.39978 201 ASP A O 1
ATOM 1377 N N . ASP A 1 180 ? 91.19617 -10.31769 15.83642 1.000 20.02980 202 ASP A N 1
ATOM 1378 C CA . ASP A 1 180 ? 92.34567 -10.57395 16.69917 1.000 18.44863 202 ASP A CA 1
ATOM 1379 C C . ASP A 1 180 ? 92.18679 -11.97314 17.28817 1.000 20.72139 202 ASP A C 1
ATOM 1380 O O . ASP A 1 180 ? 91.38944 -12.77839 16.79639 1.000 21.75932 202 ASP A O 1
ATOM 1385 N N . SER A 1 181 ? 92.94574 -12.26561 18.34839 1.000 20.03531 203 SER A N 1
ATOM 1386 C CA . SER A 1 181 ? 92.93604 -13.60362 18.93141 1.000 22.63975 203 SER A CA 1
ATOM 1387 C C . SER A 1 181 ? 91.59155 -13.97004 19.54907 1.000 27.91671 203 SER A C 1
ATOM 1388 O O . SER A 1 181 ? 91.33756 -15.15635 19.78634 1.000 29.75297 203 SER A O 1
ATOM 1391 N N . PHE A 1 182 ? 90.72843 -12.99086 19.81407 1.000 26.93802 204 PHE A N 1
ATOM 1392 C CA . PHE A 1 182 ? 89.42152 -13.24186 20.40507 1.000 20.51740 204 PHE A CA 1
ATOM 1393 C C . PHE A 1 182 ? 88.30611 -13.31039 19.36982 1.000 19.36736 204 PHE A C 1
ATOM 1394 O O . PHE A 1 182 ? 87.12940 -13.28953 19.74393 1.000 21.86955 204 PHE A O 1
ATOM 1402 N N . GLY A 1 183 ? 88.63707 -13.38265 18.09465 1.000 20.99012 205 GLY A N 1
ATOM 1403 C CA . GLY A 1 183 ? 87.63224 -13.51827 17.05660 1.000 22.55671 205 GLY A CA 1
ATOM 1404 C C . GLY A 1 183 ? 88.08388 -12.93265 15.73126 1.000 20.68915 205 GLY A C 1
ATOM 1405 O O . GLY A 1 183 ? 88.88646 -12.00737 15.65584 1.000 22.68601 205 GLY A O 1
ATOM 1406 N N . HIS A 1 184 ? 87.54313 -13.49322 14.64900 1.000 19.83457 206 HIS A N 1
ATOM 1407 C CA . HIS A 1 184 ? 87.80799 -13.02681 13.28652 1.000 21.08137 206 HIS A CA 1
ATOM 1408 C C . HIS A 1 184 ? 86.47602 -13.07629 12.54463 1.000 24.17059 206 HIS A C 1
ATOM 1409 O O . HIS A 1 184 ? 86.09706 -14.12809 12.02040 1.000 25.56897 206 HIS A O 1
ATOM 1416 N N . SER A 1 185 ? 85.76870 -11.94916 12.50028 1.000 23.30570 207 SER A N 1
ATOM 1417 C CA . SER A 1 185 ? 84.40480 -11.97106 11.98856 1.000 22.24385 207 SER A CA 1
ATOM 1418 C C . SER A 1 185 ? 83.92459 -10.55503 11.70874 1.000 21.02585 207 SER A C 1
ATOM 1419 O O . SER A 1 185 ? 84.50806 -9.57330 12.17789 1.000 23.15961 207 SER A O 1
ATOM 1422 N N . THR A 1 186 ? 82.84672 -10.47271 10.93361 1.000 18.89030 208 THR A N 1
ATOM 1423 C CA . THR A 1 186 ? 82.09069 -9.25202 10.68921 1.000 21.12309 208 THR A CA 1
ATOM 1424 C C . THR A 1 186 ? 80.65151 -9.46598 11.16426 1.000 22.66441 208 THR A C 1
ATOM 1425 O O . THR A 1 186 ? 80.32758 -10.47990 11.78936 1.000 21.82563 208 THR A O 1
ATOM 1429 N N . CYS A 1 187 ? 79.78254 -8.50369 10.86035 1.000 26.80100 209 CYS A N 1
ATOM 1430 C CA . CYS A 1 187 ? 78.37661 -8.57672 11.23098 1.000 22.29915 209 CYS A CA 1
ATOM 1431 C C . CYS A 1 187 ? 77.49192 -8.46263 9.99686 1.000 24.88091 209 CYS A C 1
ATOM 1432 O O . CYS A 1 187 ? 77.85657 -7.82679 9.00304 1.000 29.33190 209 CYS A O 1
ATOM 1435 N N . SER A 1 188 ? 76.31743 -9.08722 10.07578 1.000 25.75511 210 SER A N 1
ATOM 1436 C CA . SER A 1 188 ? 75.33657 -9.02779 8.99956 1.000 28.34487 210 SER A CA 1
ATOM 1437 C C . SER A 1 188 ? 74.48899 -7.76796 9.12056 1.000 32.14999 210 SER A C 1
ATOM 1438 O O . SER A 1 188 ? 74.92652 -6.77447 9.71012 1.000 32.24562 210 SER A O 1
ATOM 1441 N N . GLU A 1 189 ? 73.27542 -7.79710 8.56876 1.000 35.05863 211 GLU A N 1
ATOM 1442 C CA . GLU A 1 189 ? 72.37716 -6.65273 8.66280 1.000 27.63087 211 GLU A CA 1
ATOM 1443 C C . GLU A 1 189 ? 71.55818 -6.64931 9.94508 1.000 20.93007 211 GLU A C 1
ATOM 1444 O O . GLU A 1 189 ? 71.24576 -5.57318 10.46671 1.000 26.62007 211 GLU A O 1
ATOM 1450 N N . THR A 1 190 ? 71.20227 -7.82163 10.46584 1.000 25.18529 212 THR A N 1
ATOM 1451 C CA . THR A 1 190 ? 70.43788 -7.90993 11.70221 1.000 28.26833 212 THR A CA 1
ATOM 1452 C C . THR A 1 190 ? 71.31667 -8.00761 12.94300 1.000 24.34673 212 THR A C 1
ATOM 1453 O O . THR A 1 190 ? 70.79307 -7.92944 14.05998 1.000 21.77916 212 THR A O 1
ATOM 1457 N N . GLY A 1 191 ? 72.62087 -8.17693 12.78001 1.000 27.88985 213 GLY A N 1
ATOM 1458 C CA . GLY A 1 191 ? 73.54804 -8.19422 13.88644 1.000 29.61179 213 GLY A CA 1
ATOM 1459 C C . GLY A 1 191 ? 74.17823 -9.53520 14.22477 1.000 29.66915 213 GLY A C 1
ATOM 1460 O O . GLY A 1 191 ? 74.70322 -9.68239 15.33669 1.000 26.10014 213 GLY A O 1
ATOM 1461 N N . GLU A 1 192 ? 74.14971 -10.50419 13.31326 1.000 30.76869 214 GLU A N 1
ATOM 1462 C CA . GLU A 1 192 ? 74.71032 -11.82211 13.57325 1.000 26.73493 214 GLU A CA 1
ATOM 1463 C C . GLU A 1 192 ? 76.18271 -11.86803 13.19039 1.000 24.48574 214 GLU A C 1
ATOM 1464 O O . GLU A 1 192 ? 76.60777 -11.23759 12.21795 1.000 27.58547 214 GLU A O 1
ATOM 1470 N N . ILE A 1 193 ? 76.95623 -12.62650 13.96432 1.000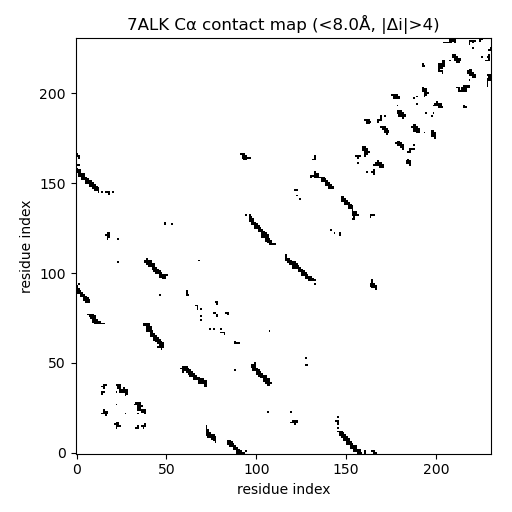 24.28188 215 ILE A N 1
ATOM 1471 C CA . ILE A 1 193 ? 78.39286 -12.74771 13.75093 1.000 20.65485 215 ILE A CA 1
ATOM 1472 C C . ILE A 1 193 ? 78.65657 -13.62132 12.53164 1.000 22.31015 215 ILE A C 1
ATOM 1473 O O . ILE A 1 193 ? 78.60310 -14.85402 12.61049 1.000 24.56176 215 ILE A O 1
ATOM 1478 N N . ILE A 1 194 ? 78.92388 -12.98922 11.39401 1.000 22.74045 216 ILE A N 1
ATOM 1479 C CA . ILE A 1 194 ? 79.35716 -13.69577 10.19448 1.000 24.28468 216 ILE A CA 1
ATOM 1480 C C . ILE A 1 194 ? 80.87863 -13.71498 10.19487 1.000 22.91267 216 ILE A C 1
ATOM 1481 O O . ILE A 1 194 ? 81.52302 -12.66272 10.26049 1.000 25.65852 216 ILE A O 1
ATOM 1486 N N . CYS A 1 195 ? 81.45240 -14.90798 10.12352 1.000 25.78303 217 CYS A N 1
ATOM 1487 C CA . CYS A 1 195 ? 82.87594 -15.08367 10.35255 1.000 25.13818 217 CYS A CA 1
ATOM 1488 C C . CYS A 1 195 ? 83.66055 -15.03992 9.05035 1.000 24.74525 217 CYS A C 1
ATOM 1489 O O . CYS A 1 195 ? 83.13681 -15.32878 7.97124 1.000 29.40805 217 CYS A O 1
ATOM 1492 N N . LEU A 1 196 ? 84.93306 -14.67386 9.16831 1.000 26.02846 218 LEU A N 1
ATOM 1493 C CA . LEU A 1 196 ? 85.81813 -14.64024 8.01800 1.000 29.92714 218 LEU A CA 1
ATOM 1494 C C . LEU A 1 196 ? 86.08871 -16.05557 7.51547 1.000 29.00837 218 LEU A C 1
ATOM 1495 O O . LEU A 1 196 ? 85.89980 -17.04572 8.22795 1.000 29.77104 218 LEU A O 1
ATOM 1500 N N . THR A 1 197 ? 86.53196 -16.14044 6.26355 1.000 31.23100 219 THR A N 1
ATOM 1501 C CA . THR A 1 197 ? 86.83294 -17.43239 5.66240 1.000 33.01481 219 THR A CA 1
ATOM 1502 C C . THR A 1 197 ? 87.94978 -18.12794 6.42924 1.000 31.95079 219 THR A C 1
ATOM 1503 O O . THR A 1 197 ? 89.02316 -17.55740 6.64292 1.000 32.80189 219 THR A O 1
ATOM 1507 N N . GLY A 1 198 ? 87.68670 -19.36068 6.85335 1.000 33.32406 220 GLY A N 1
ATOM 1508 C CA . GLY A 1 198 ? 88.66405 -20.13352 7.59058 1.000 34.66487 220 GLY A CA 1
ATOM 1509 C C . GLY A 1 198 ? 88.57687 -20.02593 9.09462 1.000 35.62427 220 GLY A C 1
ATOM 1510 O O . GLY A 1 198 ? 89.54637 -20.36913 9.78044 1.000 35.39397 220 GLY A O 1
ATOM 1511 N N . TRP A 1 199 ? 87.45189 -19.56306 9.63443 1.000 34.74026 221 TRP A N 1
ATOM 1512 C CA . TRP A 1 199 ? 87.27627 -19.43618 11.07263 1.000 31.12730 221 TRP A CA 1
ATOM 1513 C C . TRP A 1 199 ? 85.98774 -20.12758 11.49489 1.000 35.03502 221 TRP A C 1
ATOM 1514 O O . TRP A 1 199 ? 85.05932 -20.30029 10.70068 1.000 38.98442 221 TRP A O 1
ATOM 1525 N N . GLN A 1 200 ? 85.94428 -20.52299 12.76541 1.000 34.52295 222 GLN A N 1
ATOM 1526 C CA . GLN A 1 200 ? 84.87758 -21.38107 13.25845 1.000 33.07163 222 GLN A CA 1
ATOM 1527 C C . GLN A 1 200 ? 84.78981 -21.24786 14.77135 1.000 34.72660 222 GLN A C 1
ATOM 1528 O O . GLN A 1 200 ? 85.77540 -20.91680 15.43527 1.000 36.59811 222 GLN A O 1
ATOM 1534 N N . GLY A 1 201 ? 83.60416 -21.51215 15.30484 1.000 31.57460 223 GLY A N 1
ATOM 1535 C CA . GLY A 1 201 ? 83.35924 -21.48127 16.73275 1.000 29.28775 223 GLY A CA 1
ATOM 1536 C C . GLY A 1 201 ? 82.28098 -20.48090 17.09526 1.000 33.16730 223 GLY A C 1
ATOM 1537 O O . GLY A 1 201 ? 81.56990 -19.94595 16.23897 1.000 39.34342 223 GLY A O 1
ATOM 1538 N N . ASP A 1 202 ? 82.15892 -20.23213 18.40129 1.000 28.59769 224 ASP A N 1
ATOM 1539 C CA . ASP A 1 202 ? 81.18053 -19.26460 18.88899 1.000 24.74089 224 ASP A CA 1
ATOM 1540 C C . ASP A 1 202 ? 81.57560 -17.84760 18.49258 1.000 31.90005 224 ASP A C 1
ATOM 1541 O O . ASP A 1 202 ? 80.82277 -17.14521 17.80753 1.000 35.48745 224 ASP A O 1
ATOM 1546 N N . TYR A 1 203 ? 82.75532 -17.40911 18.92296 1.000 30.30939 225 TYR A N 1
ATOM 1547 C CA . TYR A 1 203 ? 83.32254 -16.13622 18.50245 1.000 24.39435 225 TYR A CA 1
ATOM 1548 C C . TYR A 1 203 ? 84.22623 -16.28048 17.28752 1.000 25.09362 225 TYR A C 1
ATOM 1549 O O . TYR A 1 203 ? 84.82450 -15.28955 16.85497 1.000 25.54245 225 TYR A O 1
ATOM 1558 N N . CYS A 1 204 ? 84.32917 -17.49029 16.73386 1.000 31.51184 226 CYS A N 1
ATOM 1559 C CA . CYS A 1 204 ? 85.20274 -17.78947 15.59913 1.000 34.56381 226 CYS A CA 1
ATOM 1560 C C . CYS A 1 204 ? 86.65455 -17.43523 15.91322 1.000 32.06259 226 CYS A C 1
ATOM 1561 O O . CYS A 1 204 ? 87.31402 -16.67809 15.19751 1.000 27.13016 226 CYS A O 1
ATOM 1564 N N . HIS A 1 205 ? 87.14291 -18.00168 17.01064 1.000 26.97269 227 HIS A N 1
ATOM 1565 C CA . HIS A 1 205 ? 88.53110 -17.90649 17.42583 1.000 26.27790 227 HIS A CA 1
ATOM 1566 C C . HIS A 1 205 ? 89.34698 -19.11851 17.00347 1.000 30.69592 227 HIS A C 1
ATOM 1567 O O . HIS A 1 205 ? 90.53594 -19.19431 17.32992 1.000 33.28527 227 HIS A O 1
ATOM 1574 N N . ILE A 1 206 ? 88.74010 -20.05692 16.29321 1.000 25.95172 228 ILE A N 1
ATOM 1575 C CA . ILE A 1 206 ? 89.37249 -21.31413 15.90328 1.000 25.06342 228 ILE A CA 1
ATOM 1576 C C . ILE A 1 206 ? 89.60240 -21.28151 14.39881 1.000 26.17949 228 ILE A C 1
ATOM 1577 O O . ILE A 1 206 ? 88.67140 -20.96506 13.65072 1.000 30.05598 228 ILE A O 1
ATOM 1582 N N . PRO A 1 207 ? 90.80247 -21.58668 13.91863 1.000 28.35507 229 PRO A N 1
ATOM 1583 C CA . PRO A 1 207 ? 91.04175 -21.62033 12.47349 1.000 32.19957 229 PRO A CA 1
ATOM 1584 C C . PRO A 1 207 ? 90.53378 -22.91859 11.85763 1.000 33.56313 229 PRO A C 1
ATOM 1585 O O . PRO A 1 207 ? 90.17906 -23.87598 12.54620 1.000 31.90832 229 PRO A O 1
ATOM 1589 N N . LYS A 1 208 ? 90.50676 -22.93275 10.52682 1.000 34.28501 230 LYS A N 1
ATOM 1590 C CA . LYS A 1 208 ? 90.12666 -24.11020 9.75527 1.000 37.76934 230 LYS A CA 1
ATOM 1591 C C . LYS A 1 208 ? 91.33102 -24.57363 8.94936 1.000 51.81952 230 LYS A C 1
ATOM 1592 O O . LYS A 1 208 ? 91.81549 -23.84612 8.07505 1.000 53.46222 230 LYS A O 1
ATOM 1598 N N . CYS A 1 209 ? 91.80696 -25.78095 9.24308 1.000 53.67908 231 CYS A N 1
ATOM 1599 C CA . CYS A 1 209 ? 92.99090 -26.31498 8.59059 1.000 52.76215 231 CYS A CA 1
ATOM 1600 C C . CYS A 1 209 ? 92.66588 -26.74519 7.15957 1.000 60.05833 231 CYS A C 1
ATOM 1601 O O . CYS A 1 209 ? 91.54770 -26.57918 6.66164 1.000 60.09660 231 CYS A O 1
ATOM 1604 N N . ALA A 1 210 ? 93.66611 -27.31516 6.49229 1.000 57.49515 232 ALA A N 1
ATOM 1605 C CA . ALA A 1 210 ? 93.51449 -27.76696 5.11943 1.000 63.61026 232 ALA A CA 1
ATOM 1606 C C . ALA A 1 210 ? 92.83165 -29.13373 5.08074 1.000 66.79796 232 ALA A C 1
ATOM 1607 O O . ALA A 1 210 ? 92.54047 -29.74699 6.11187 1.000 69.47013 232 ALA A O 1
ATOM 1609 N N . LYS A 1 211 ? 92.57350 -29.61814 3.86520 1.000 66.16579 233 LYS A N 1
ATOM 1610 C CA . LYS A 1 211 ? 91.90695 -30.90009 3.66775 1.000 62.92844 233 LYS A CA 1
ATOM 1611 C C . LYS A 1 211 ? 92.74654 -32.04966 4.20921 1.000 65.85200 233 LYS A C 1
ATOM 1612 O O . LYS A 1 211 ? 93.65783 -32.53808 3.53271 1.000 72.44442 233 LYS A O 1
ATOM 1618 N N . GLY A 1 212 ? 92.43967 -32.48772 5.42675 1.000 66.54418 234 GLY A N 1
ATOM 1619 C CA . GLY A 1 212 ? 93.14231 -33.59679 6.03668 1.000 74.54207 234 GLY A CA 1
ATOM 1620 C C . GLY A 1 212 ? 93.80305 -33.22694 7.34817 1.000 71.53287 234 GLY A C 1
ATOM 1621 O O . GLY A 1 212 ? 93.12149 -32.95386 8.33990 1.000 74.94978 234 GLY A O 1
ATOM 1622 N N . CYS A 1 213 ? 95.13621 -33.23266 7.36100 1.000 68.00195 235 CYS A N 1
ATOM 1623 C CA . CYS A 1 213 ? 95.92639 -32.81283 8.51271 1.000 75.10326 235 CYS A CA 1
ATOM 1624 C C . CYS A 1 213 ? 95.67251 -33.64079 9.76461 1.000 78.25714 235 CYS A C 1
ATOM 1625 O O . CYS A 1 213 ? 94.94042 -33.21623 10.66468 1.000 80.54274 235 CYS A O 1
ATOM 1628 N N . GLU A 1 214 ? 96.28824 -34.81367 9.83067 1.000 78.96163 236 GLU A N 1
ATOM 1629 C CA . GLU A 1 214 ? 96.34599 -35.60054 11.05020 1.000 79.33899 236 GLU A CA 1
ATOM 1630 C C . GLU A 1 214 ? 97.57329 -35.17917 11.84653 1.000 89.20974 236 GLU A C 1
ATOM 1631 O O . GLU A 1 214 ? 98.61819 -34.87107 11.26672 1.000 91.91363 236 GLU A O 1
ATOM 1637 N N . HIS A 1 215 ? 97.42894 -35.13207 13.17468 1.000 96.39743 237 HIS A N 1
ATOM 1638 C CA . HIS A 1 215 ? 98.47905 -34.68311 14.09096 1.000 95.51616 237 HIS A CA 1
ATOM 1639 C C . HIS A 1 215 ? 98.76265 -33.18919 13.94222 1.000 94.31478 237 HIS A C 1
ATOM 1640 O O . HIS A 1 215 ? 98.91745 -32.48301 14.94404 1.000 90.16119 237 HIS A O 1
ATOM 1647 N N . GLY A 1 216 ? 98.83596 -32.69825 12.70639 1.000 92.63350 238 GLY A N 1
ATOM 1648 C CA . GLY A 1 216 ? 99.03779 -31.27853 12.49042 1.000 84.06507 238 GLY A CA 1
ATOM 1649 C C . GLY A 1 216 ? 97.82474 -30.46230 12.89581 1.000 78.61554 238 GLY A C 1
ATOM 1650 O O . GLY A 1 216 ? 96.68081 -30.90758 12.80126 1.000 73.46185 238 GLY A O 1
ATOM 1651 N N . HIS A 1 217 ? 98.08544 -29.23829 13.35080 1.000 81.84047 239 HIS A N 1
ATOM 1652 C CA . HIS A 1 217 ? 97.05815 -28.36232 13.89853 1.000 78.07711 239 HIS A CA 1
ATOM 1653 C C . HIS A 1 217 ? 97.09495 -27.01425 13.18545 1.000 68.39006 239 HIS A C 1
ATOM 1654 O O . HIS A 1 217 ? 97.96167 -26.74976 12.34653 1.000 63.15664 239 HIS A O 1
ATOM 1661 N N . CYS A 1 218 ? 96.14023 -26.15290 13.53301 1.000 68.42572 240 CYS A N 1
ATOM 1662 C CA . CYS A 1 218 ? 95.96436 -24.86218 12.87924 1.000 58.26835 240 CYS A CA 1
ATOM 1663 C C . CYS A 1 218 ? 96.49347 -23.74845 13.77525 1.000 57.61801 240 CYS A C 1
ATOM 1664 O O . CYS A 1 218 ? 96.02080 -23.57589 14.90458 1.000 60.34928 240 CYS A O 1
ATOM 1667 N N . ASP A 1 219 ? 97.46985 -22.99703 13.26965 1.000 55.37625 241 ASP A N 1
ATOM 1668 C CA . ASP A 1 219 ? 97.83093 -21.70781 13.84483 1.000 57.20008 241 ASP A CA 1
ATOM 1669 C C . ASP A 1 219 ? 97.17947 -20.54999 13.10485 1.000 54.06628 241 ASP A C 1
ATOM 1670 O O . ASP A 1 219 ? 96.84490 -19.53466 13.72377 1.000 53.71396 241 ASP A O 1
ATOM 1675 N N . LYS A 1 220 ? 96.99875 -20.69429 11.79969 1.000 51.39152 242 LYS A N 1
ATOM 1676 C CA . LYS A 1 220 ? 96.21114 -19.81255 10.95516 1.000 47.07448 242 LYS A CA 1
ATOM 1677 C C . LYS A 1 220 ? 95.36166 -20.69423 10.05332 1.000 47.40549 242 LYS A C 1
ATOM 1678 O O . LYS A 1 220 ? 95.65707 -21.88282 9.88732 1.000 50.43889 242 LYS A O 1
ATOM 1684 N N . PRO A 1 221 ? 94.28726 -20.15415 9.47764 1.000 45.00016 243 PRO A N 1
ATOM 1685 C CA . PRO A 1 221 ? 93.43258 -20.98142 8.61560 1.000 49.28084 243 PRO A CA 1
ATOM 1686 C C . PRO A 1 221 ? 94.18437 -21.51431 7.40296 1.000 51.31406 243 PRO A C 1
ATOM 1687 O O . PRO A 1 221 ? 95.05053 -20.84279 6.83786 1.000 50.31083 243 PRO A O 1
ATOM 1691 N N . ASN A 1 222 ? 93.83969 -22.74452 7.01529 1.000 51.74392 244 ASN A N 1
ATOM 1692 C CA . ASN A 1 222 ? 94.39018 -23.41095 5.83381 1.000 59.37506 244 ASN A CA 1
ATOM 1693 C C . ASN A 1 222 ? 95.91521 -23.52380 5.91620 1.000 59.13202 244 ASN A C 1
ATOM 1694 O O . ASN A 1 222 ? 96.65318 -23.09363 5.02751 1.000 66.85520 244 ASN A O 1
ATOM 1699 N N . GLN A 1 223 ? 96.37240 -24.12457 7.01185 1.000 54.55407 245 GLN A N 1
ATOM 1700 C CA . GLN A 1 223 ? 97.78164 -24.42236 7.22535 1.000 58.15341 245 GLN A CA 1
ATOM 1701 C C . GLN A 1 223 ? 97.87336 -25.44363 8.34627 1.000 56.47896 245 GLN A C 1
ATOM 1702 O O . GLN A 1 223 ? 96.98105 -25.52842 9.19363 1.000 56.28145 245 GLN A O 1
ATOM 1708 N N . CYS A 1 224 ? 98.95763 -26.21594 8.34822 1.000 61.65249 246 CYS A N 1
ATOM 1709 C CA . CYS A 1 224 ? 99.10191 -27.31396 9.29736 1.000 72.95710 246 CYS A CA 1
ATOM 1710 C C . CYS A 1 224 ? 100.56071 -27.44645 9.70253 1.000 72.54103 246 CYS A C 1
ATOM 1711 O O . CYS A 1 224 ? 101.42060 -27.72067 8.86032 1.000 72.69897 246 CYS A O 1
ATOM 1714 N N . VAL A 1 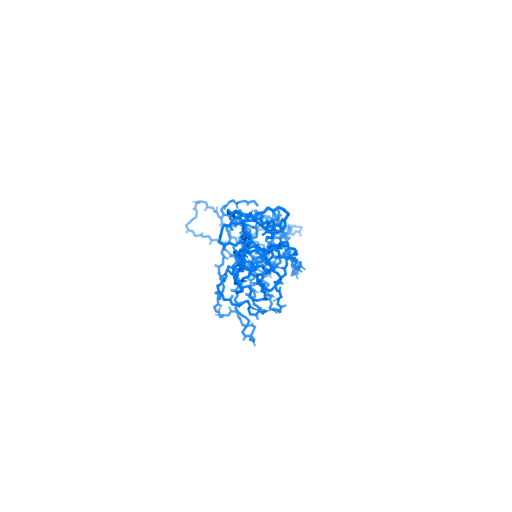225 ? 100.83126 -27.25036 10.98938 1.000 72.76708 247 VAL A N 1
ATOM 1715 C CA . VAL A 1 225 ? 102.18508 -27.31023 11.52850 1.000 74.75511 247 VAL A CA 1
ATOM 1716 C C . VAL A 1 225 ? 102.45007 -28.73200 12.00774 1.000 77.33317 247 VAL A C 1
ATOM 1717 O O . VAL A 1 225 ? 101.71683 -29.26008 12.85105 1.000 74.20076 247 VAL A O 1
ATOM 1721 N N . CYS A 1 226 ? 103.49948 -29.34965 11.47351 1.000 80.15590 248 CYS A N 1
ATOM 1722 C CA . CYS A 1 226 ? 103.81185 -30.73372 11.79293 1.000 82.52644 248 CYS A CA 1
ATOM 1723 C C . CYS A 1 226 ? 104.51471 -30.83929 13.14076 1.000 85.92507 248 CYS A C 1
ATOM 1724 O O . CYS A 1 226 ? 105.18788 -29.90856 13.59271 1.000 80.74393 248 CYS A O 1
ATOM 1727 N N . GLN A 1 227 ? 104.35144 -31.99264 13.78059 1.000 92.12557 249 GLN A N 1
ATOM 1728 C CA . GLN A 1 227 ? 105.00586 -32.29434 15.04066 1.000 96.35065 249 GLN A CA 1
ATOM 1729 C C . GLN A 1 227 ? 106.22663 -33.17716 14.78252 1.000 103.26035 249 GLN A C 1
ATOM 1730 O O . GLN A 1 227 ? 106.61441 -33.42296 13.63589 1.000 100.13414 249 GLN A O 1
ATOM 1736 N N . LEU A 1 228 ? 106.84132 -33.66416 15.85759 1.000 106.50957 250 LEU A N 1
ATOM 1737 C CA . LEU A 1 228 ? 108.06149 -34.45345 15.73975 1.000 107.38732 250 LEU A CA 1
ATOM 1738 C C . LEU A 1 228 ? 107.74665 -35.82962 15.16483 1.000 108.86694 250 LEU A C 1
ATOM 1739 O O . LEU A 1 228 ? 106.92269 -36.56778 15.71511 1.000 109.27269 250 LEU A O 1
ATOM 1744 N N . GLY A 1 229 ? 108.40342 -36.17348 14.06119 1.000 109.64959 251 GLY A N 1
ATOM 1745 C CA . GLY A 1 229 ? 108.23697 -37.46799 13.43695 1.000 108.33937 251 GLY A CA 1
ATOM 1746 C C . GLY A 1 229 ? 107.27078 -37.52160 12.27495 1.000 106.67179 251 GLY A C 1
ATOM 1747 O O . GLY A 1 229 ? 106.98199 -38.62058 11.78728 1.000 97.95468 251 GLY A O 1
ATOM 1748 N N . TRP A 1 230 ? 106.76495 -36.37968 11.81321 1.000 107.61018 252 TRP A N 1
ATOM 1749 C CA . TRP A 1 230 ? 105.81260 -36.34564 10.71165 1.000 100.68894 252 TRP A CA 1
ATOM 1750 C C . TRP A 1 230 ? 106.18165 -35.21611 9.76339 1.000 90.89252 252 TRP A C 1
ATOM 1751 O O . TRP A 1 230 ? 106.42999 -34.08949 10.20247 1.000 85.19129 252 TRP A O 1
ATOM 1762 N N . LYS A 1 231 ? 106.21812 -35.52280 8.46688 1.000 90.05653 253 LYS A N 1
ATOM 1763 C CA . LYS A 1 231 ? 106.57849 -34.53862 7.45367 1.000 88.11929 253 LYS A CA 1
ATOM 1764 C C . LYS A 1 231 ? 105.46310 -34.37845 6.42875 1.000 85.09602 253 LYS A C 1
ATOM 1765 O O . LYS A 1 231 ? 104.30920 -34.72835 6.69622 1.000 80.14893 253 LYS A O 1
ATOM 1771 N N . GLY A 1 232 ? 105.79842 -33.85445 5.25546 1.000 83.68537 254 GLY A N 1
ATOM 1772 C CA . GLY A 1 232 ? 104.82404 -33.68024 4.19898 1.000 80.49165 254 GLY A CA 1
ATOM 1773 C C . GLY A 1 232 ? 104.07495 -32.36836 4.30157 1.000 77.73879 254 GLY A C 1
ATOM 1774 O O . GLY A 1 232 ? 104.44997 -31.44021 5.02458 1.000 84.39332 254 GLY A O 1
ATOM 1775 N N . ALA A 1 233 ? 102.98044 -32.29867 3.54476 1.000 77.15284 255 ALA A N 1
ATOM 1776 C CA . ALA A 1 233 ? 102.12501 -31.11853 3.54585 1.000 75.28590 255 ALA A CA 1
ATOM 1777 C C . ALA A 1 233 ? 101.02020 -31.20879 4.59103 1.000 79.89658 255 ALA A C 1
ATOM 1778 O O . ALA A 1 233 ? 100.77017 -30.23728 5.31293 1.000 77.00983 255 ALA A O 1
ATOM 1780 N N . LEU A 1 234 ? 100.35496 -32.35775 4.68771 1.000 77.56680 256 LEU A N 1
ATOM 1781 C CA . LEU A 1 234 ? 99.29678 -32.57202 5.66413 1.000 70.56841 256 LEU A CA 1
ATOM 1782 C C . LEU A 1 234 ? 99.81934 -33.09660 6.99531 1.000 74.79188 256 LEU A C 1
ATOM 1783 O O . LEU A 1 234 ? 99.01463 -33.44476 7.86540 1.000 80.30602 256 LEU A O 1
ATOM 1788 N N . CYS A 1 235 ? 101.14138 -33.16157 7.16904 1.000 76.81051 257 CYS A N 1
ATOM 1789 C CA . CYS A 1 235 ? 101.76079 -33.64798 8.40351 1.000 79.82633 257 CYS A CA 1
ATOM 1790 C C . CYS A 1 235 ? 101.29071 -35.06450 8.73428 1.000 78.72654 257 CYS A C 1
ATOM 1791 O O . CYS A 1 235 ? 100.92859 -35.37516 9.87070 1.000 76.34547 257 CYS A O 1
ATOM 1794 N N . ASN A 1 236 ? 101.30086 -35.92721 7.72135 1.000 76.93504 258 ASN A N 1
ATOM 1795 C CA . ASN A 1 236 ? 100.85455 -37.31090 7.86812 1.000 75.81860 258 ASN A CA 1
ATOM 1796 C C . ASN A 1 236 ? 101.63048 -38.04501 8.95668 1.000 78.36608 258 ASN A C 1
ATOM 1797 O O . ASN A 1 236 ? 101.27023 -39.15503 9.34791 1.000 81.13108 258 ASN A O 1
#

Foldseek 3Di:
DKKKWKFWFKKAFPQQAALVGHHLVRAQDDPDGGRPDFFQKWKWKAKDAQPPPPDDPDHRPQDTDTGPRQDTHMDGRVDCPPDDGGDIRDDQWFAPQWIKMKMWMKGWDDDPPDPDIDMGTHDMDMDTGGAWADPDWDWDWDDDDRMIIIMTMHMYADPQFAAGRSHAGADADPDLQAAFDADRHHDTHHDPQFDDDRRNAGDEADAADCFGDPHHHATDADPPADDGSRD

InterPro domains:
  IPR000152 EGF-type aspartate/asparagine hydroxylation site [PS00010] (468-479)
  IPR000152 EGF-type aspartate/asparagine hydroxylation site [PS00010] (506-517)
  IPR000152 EGF-type aspartate/asparagine hydroxylation site [PS00010] (544-555)
  IPR000742 EGF-like domain [PF00008] (295-326)
  IPR000742 EGF-like domain [PF00008] (337-369)
  IPR000742 EGF-like domain [PF00008] (378-414)
  IPR000742 EGF-like domain [PF00008] (422-448)
  IPR000742 EGF-like domain [PF00008] (495-524)
  IPR000742 EGF-like domain [PF00008] (533-562)
  IPR000742 EGF-like domain [PS00022] (246-257)
  IPR000742 EGF-like domain [PS00022] (317-328)
  IPR000742 EGF-like domain [PS00022] (360-371)
  IPR000742 EGF-like domain [PS00022] (404-415)
  IPR000742 EGF-like domain [PS00022] (439-450)
  IPR000742 EGF-like domain [PS00022] (477-488)
  IPR000742 EGF-like domain [PS00022] (515-526)
  IPR000742 EGF-like domain [PS00022] (553-564)
  IPR000742 EGF-like domain [PS01186] (317-328)
  IPR000742 EGF-like domain [PS01186] (360-371)
  IPR000742 EGF-like domain [PS01186] (404-415)

CATH classification: 2.60.40.3510